Protein AF-A0A1R3VTJ0-F1 (afdb_monomer)

Foldseek 3Di:
DLVCVQCVVPPVSCVVCVVLQPVVLVVLVVVLVVLLVCCVVPNNVVCQVVLQALLLVLLLLVLVLLLVVLLVQLVVQCVVLVHDDDPVLNVLSSVLSVLLSVLLCCLAQALPHWDDDLNHIHHPNPDYPVVSVVSLVSNVVSVVSNVVSQVVSVVVVGHRDCSNVVSVVLSCCLRVPPPVDPVVSVLVVVLVVVLVVLVLVLVLVCLVVVNPDRDDPVVSNVVSVVVSVVLCCQLPVVLVVCLVVPPRHSSSSSVSSSVSSSVSVSSSSSVVSVVVPVCPSSDPPPPPD

pLDDT: mean 84.02, std 13.22, range [34.84, 98.19]

Nearest PDB structures (foldseek):
  6rw8-assembly1_A  TM=1.142E-01  e=2.898E+00  Xenorhabdus nematophila
  6rw9-assembly1_A  TM=1.355E-01  e=6.417E+00  Morganella morganii subsp. morganii

Mean predicted aligned error: 6.81 Å

Solvent-accessible surface area (backbone atoms only — not comparable to full-atom values): 15543 Å² total; per-residue (Å²): 107,66,63,63,64,57,47,64,60,44,74,56,34,39,70,77,36,40,53,50,70,42,50,48,49,50,52,48,48,53,51,48,50,51,46,52,53,48,24,73,76,64,36,55,77,76,38,41,69,64,50,17,50,47,49,37,48,39,56,55,50,49,46,55,51,48,43,55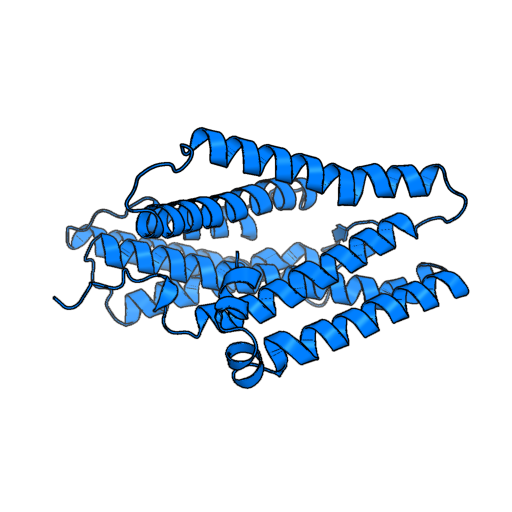,46,29,44,52,46,19,53,51,32,31,57,74,68,72,51,84,70,52,75,64,51,51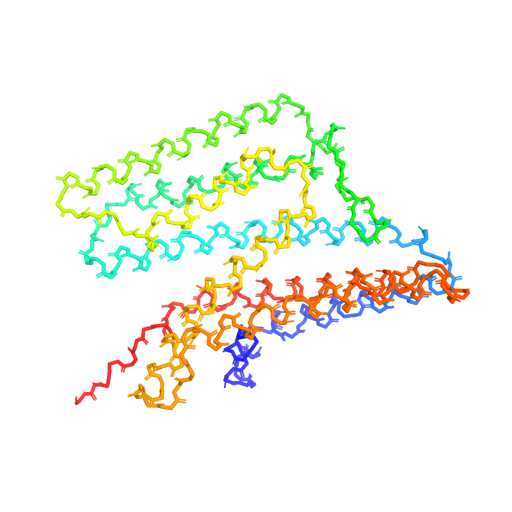,47,45,51,60,54,27,39,52,35,34,43,56,39,45,39,39,49,34,33,22,63,90,36,71,37,79,55,77,89,32,67,27,49,86,37,79,37,53,72,69,61,49,53,54,30,45,53,47,20,51,53,20,52,52,48,44,51,53,44,50,54,54,42,35,75,71,73,44,78,85,46,67,57,37,47,47,41,55,53,50,49,47,55,66,27,67,45,86,66,91,42,66,69,63,48,51,52,58,46,53,48,53,52,50,50,55,51,44,57,52,50,53,51,53,50,35,64,72,53,76,64,59,92,67,78,53,72,66,56,54,48,51,53,50,52,51,51,50,54,51,47,47,38,66,50,46,49,54,20,51,51,45,28,76,74,43,100,51,70,54,49,43,29,47,51,32,50,46,50,51,36,48,55,48,49,41,45,54,44,41,43,58,52,56,73,64,58,76,50,67,89,76,48,76,82,72,76,82,122

Structure (mmCIF, N/CA/C/O backbone):
data_AF-A0A1R3VTJ0-F1
#
_entry.id   AF-A0A1R3VTJ0-F1
#
loop_
_atom_site.group_PDB
_atom_site.id
_atom_site.type_symbol
_atom_site.label_atom_id
_atom_site.label_alt_id
_atom_site.label_comp_id
_atom_site.label_asym_id
_atom_site.label_entity_id
_atom_site.label_seq_id
_atom_site.pdbx_PDB_ins_code
_atom_site.Cartn_x
_atom_site.Cartn_y
_atom_site.Cartn_z
_atom_site.occupancy
_atom_site.B_iso_or_equiv
_atom_site.auth_seq_id
_atom_site.auth_comp_id
_atom_site.auth_asym_id
_atom_site.auth_atom_id
_atom_site.pdbx_PDB_model_num
ATOM 1 N N . MET A 1 1 ? -2.013 -14.085 4.834 1.00 57.22 1 MET A N 1
ATOM 2 C CA . MET A 1 1 ? -3.288 -14.105 5.591 1.00 57.22 1 MET A CA 1
ATOM 3 C C . MET A 1 1 ? -4.486 -13.801 4.699 1.00 57.22 1 MET A C 1
ATOM 5 O O . MET A 1 1 ? -5.404 -14.609 4.676 1.00 57.22 1 MET A O 1
ATOM 9 N N . SER A 1 2 ? -4.472 -12.705 3.934 1.00 62.03 2 SER A N 1
ATOM 10 C CA . SER A 1 2 ? -5.585 -12.318 3.054 1.00 62.03 2 SER A CA 1
ATOM 11 C C . SER A 1 2 ? -6.042 -13.412 2.093 1.00 62.03 2 SER A C 1
ATOM 13 O O . SER A 1 2 ? -7.236 -13.674 1.999 1.00 62.03 2 SER A O 1
ATOM 15 N N . TYR A 1 3 ? -5.103 -14.126 1.467 1.00 66.69 3 TYR A N 1
ATOM 16 C CA . TYR A 1 3 ? -5.412 -15.302 0.654 1.00 66.69 3 TYR A CA 1
ATOM 17 C C . TYR A 1 3 ? -6.146 -16.374 1.471 1.00 66.69 3 TYR A C 1
ATOM 19 O O . TYR A 1 3 ? -7.289 -16.698 1.179 1.00 66.69 3 TYR A O 1
ATOM 27 N N . ARG A 1 4 ? -5.568 -16.851 2.577 1.00 70.75 4 ARG A N 1
ATOM 28 C CA . ARG A 1 4 ? -6.222 -17.850 3.442 1.00 70.75 4 ARG A CA 1
ATOM 29 C C . ARG A 1 4 ? -7.634 -17.433 3.881 1.00 70.75 4 ARG A C 1
ATOM 31 O O . ARG A 1 4 ? -8.515 -18.278 3.919 1.00 70.75 4 ARG A O 1
ATOM 38 N N . LEU A 1 5 ? -7.850 -16.157 4.207 1.00 67.12 5 LEU A N 1
ATOM 39 C CA . LEU A 1 5 ? -9.167 -15.649 4.606 1.00 67.12 5 LEU A CA 1
ATOM 40 C C . LEU A 1 5 ? -10.144 -15.557 3.43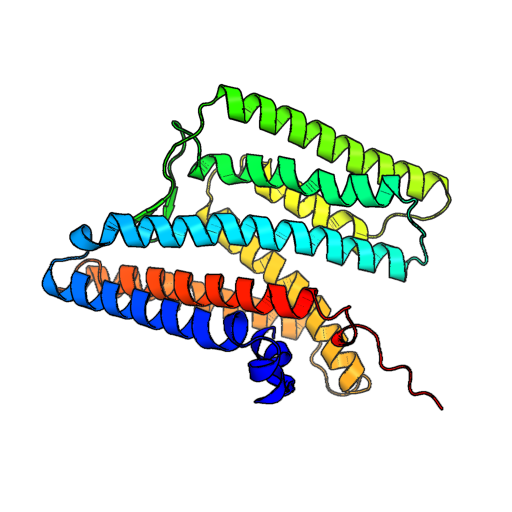0 1.00 67.12 5 LEU A C 1
ATOM 42 O O . LEU A 1 5 ? -11.305 -15.915 3.585 1.00 67.12 5 LEU A O 1
ATOM 46 N N . SER A 1 6 ? -9.680 -15.118 2.262 1.00 69.44 6 SER A N 1
ATOM 47 C CA . SER A 1 6 ? -10.527 -14.964 1.071 1.00 69.44 6 SER A CA 1
ATOM 48 C C . SER A 1 6 ? -10.939 -16.296 0.468 1.00 69.44 6 SER A C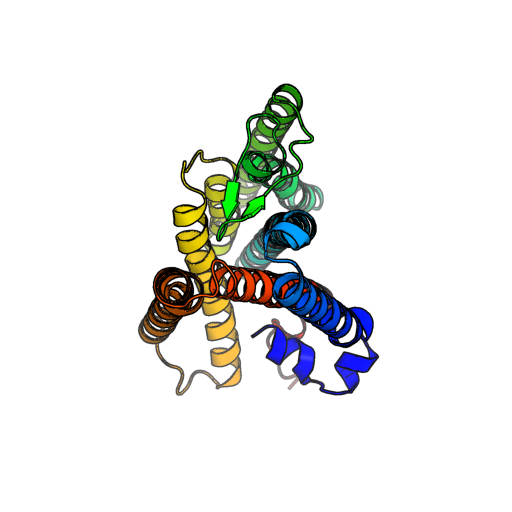 1
ATOM 50 O O . SER A 1 6 ? -12.024 -16.404 -0.082 1.00 69.44 6 SER A O 1
ATOM 52 N N . TYR A 1 7 ? -10.093 -17.316 0.599 1.00 74.88 7 TYR A N 1
ATOM 53 C CA . TYR A 1 7 ? -10.367 -18.667 0.112 1.00 74.88 7 TYR A CA 1
ATOM 54 C C . TYR A 1 7 ? -10.847 -19.612 1.224 1.00 74.88 7 TYR A C 1
ATOM 56 O O . TYR A 1 7 ? -10.965 -20.811 0.983 1.00 74.88 7 TYR A O 1
ATOM 64 N N . ALA A 1 8 ? -11.151 -19.104 2.427 1.00 76.81 8 ALA A N 1
ATOM 65 C CA . ALA A 1 8 ? -11.573 -19.934 3.559 1.00 76.81 8 ALA A CA 1
ATOM 66 C C . ALA A 1 8 ? -12.846 -20.745 3.255 1.00 76.81 8 ALA A C 1
ATOM 68 O O . ALA A 1 8 ? -12.948 -21.896 3.667 1.00 76.81 8 ALA A O 1
ATOM 69 N N . ASP A 1 9 ? -13.771 -20.175 2.475 1.00 77.56 9 ASP A N 1
ATOM 70 C CA . ASP A 1 9 ? -15.008 -20.839 2.037 1.00 77.56 9 ASP A CA 1
ATOM 71 C C . ASP A 1 9 ? -14.867 -21.539 0.663 1.00 77.56 9 ASP A C 1
ATOM 73 O O . ASP A 1 9 ? -15.863 -21.901 0.024 1.00 77.56 9 ASP A O 1
ATOM 77 N N . GLY A 1 10 ? -13.632 -21.695 0.169 1.00 84.56 10 GLY A N 1
ATOM 78 C CA . GLY A 1 10 ? -13.296 -22.384 -1.078 1.00 84.56 10 GLY A CA 1
ATOM 79 C C . GLY A 1 10 ? -14.117 -21.910 -2.282 1.00 84.56 10 GLY A C 1
ATOM 80 O O . GLY A 1 10 ? -14.172 -20.722 -2.609 1.00 84.56 10 GLY A O 1
ATOM 81 N N . ALA A 1 11 ? -14.806 -22.848 -2.939 1.00 87.94 11 ALA A N 1
ATOM 82 C CA . ALA A 1 11 ? -15.615 -22.588 -4.132 1.00 87.94 11 ALA A CA 1
ATOM 83 C C . ALA A 1 11 ? -16.790 -21.617 -3.903 1.00 87.94 11 ALA A C 1
ATOM 85 O O . ALA A 1 11 ? -17.326 -21.058 -4.861 1.00 87.94 11 ALA A O 1
ATOM 86 N N . ARG A 1 12 ? -17.246 -21.416 -2.658 1.00 86.69 12 ARG A N 1
ATOM 87 C CA . ARG A 1 12 ? -18.297 -20.429 -2.363 1.00 86.69 12 ARG A CA 1
ATOM 88 C C . ARG A 1 12 ? -17.758 -19.005 -2.491 1.00 86.69 12 ARG A C 1
ATOM 90 O O . ARG A 1 12 ? -18.421 -18.180 -3.112 1.00 86.69 12 ARG A O 1
ATOM 97 N N . ALA A 1 13 ? -16.559 -18.738 -1.973 1.00 85.62 13 ALA A N 1
ATOM 98 C CA . ALA A 1 13 ? -15.939 -17.419 -2.068 1.00 85.62 13 ALA A CA 1
ATOM 99 C C . ALA A 1 13 ? -15.665 -17.024 -3.527 1.00 85.62 13 ALA A C 1
ATOM 101 O O . ALA A 1 13 ? -15.994 -15.913 -3.939 1.00 85.62 13 ALA A O 1
ATOM 102 N N . LEU A 1 14 ? -15.167 -17.967 -4.339 1.00 88.38 14 LEU A N 1
ATOM 103 C CA . LEU A 1 14 ? -14.988 -17.773 -5.783 1.00 88.38 14 LEU A CA 1
ATOM 104 C C . LEU A 1 14 ? -16.303 -17.433 -6.496 1.00 88.38 14 LEU A C 1
ATOM 106 O O . LEU A 1 14 ? -16.322 -16.552 -7.345 1.00 88.38 14 LEU A O 1
ATOM 110 N N . ARG A 1 15 ? -17.419 -18.076 -6.130 1.00 91.31 15 ARG A N 1
ATOM 111 C CA . ARG A 1 15 ? -18.739 -17.760 -6.705 1.00 91.31 15 ARG A CA 1
ATOM 112 C C . ARG A 1 15 ? -19.260 -16.383 -6.294 1.00 91.31 15 ARG A C 1
ATOM 114 O O . ARG A 1 15 ? -19.927 -15.733 -7.089 1.00 91.31 15 ARG A O 1
ATOM 121 N N . GLN A 1 16 ? -18.965 -15.939 -5.075 1.00 90.19 16 GLN A N 1
ATOM 122 C CA . GLN A 1 16 ? -19.380 -14.621 -4.583 1.00 90.19 16 GLN A CA 1
ATOM 123 C C . GLN A 1 16 ? -18.535 -13.484 -5.171 1.00 90.19 16 GLN A C 1
ATOM 125 O O . GLN A 1 16 ? -19.043 -12.386 -5.397 1.00 90.19 16 GLN A O 1
ATOM 130 N N . HIS A 1 17 ? -17.251 -13.741 -5.435 1.00 90.81 17 HIS A N 1
ATOM 131 C CA . HIS A 1 17 ? -16.295 -12.738 -5.903 1.00 90.81 17 HIS A CA 1
ATOM 132 C C . HIS A 1 17 ? -15.445 -13.241 -7.086 1.00 90.81 17 HIS A C 1
ATOM 134 O O . HIS A 1 17 ? -14.212 -13.201 -7.017 1.00 90.81 17 HIS A O 1
ATOM 140 N N . PRO A 1 18 ? -16.072 -13.673 -8.199 1.00 93.75 18 PRO A N 1
ATOM 141 C CA . PRO A 1 18 ? -15.384 -14.375 -9.286 1.00 93.75 18 PRO A CA 1
ATOM 142 C C . PRO A 1 18 ? -14.357 -13.500 -9.997 1.00 93.75 18 PRO A C 1
ATOM 144 O O . PRO A 1 18 ? -13.317 -13.987 -10.433 1.00 93.75 18 PRO A O 1
ATOM 147 N N . ILE A 1 19 ? -14.612 -12.192 -10.074 1.00 94.62 19 ILE A N 1
ATOM 148 C CA . ILE A 1 19 ? -13.675 -11.252 -10.688 1.00 94.62 19 ILE A CA 1
ATOM 149 C C . ILE A 1 19 ? -12.424 -11.120 -9.823 1.00 94.62 19 ILE A C 1
ATOM 151 O O . ILE A 1 19 ? -11.318 -11.310 -10.309 1.00 94.62 19 ILE A O 1
ATOM 155 N N . ALA A 1 20 ? -12.593 -10.823 -8.536 1.00 91.75 20 ALA A N 1
ATOM 156 C CA . ALA A 1 20 ? -11.476 -10.512 -7.652 1.00 91.75 20 ALA A CA 1
ATOM 157 C C . ALA A 1 20 ? -10.612 -11.735 -7.309 1.00 91.75 20 ALA A C 1
ATOM 159 O O . ALA A 1 20 ? -9.397 -11.605 -7.194 1.00 91.75 20 ALA A O 1
ATOM 160 N N . LEU A 1 21 ? -11.234 -12.908 -7.152 1.00 91.94 21 LEU A N 1
ATOM 161 C CA . LEU A 1 21 ? -10.560 -14.137 -6.724 1.00 91.94 21 LEU A CA 1
ATOM 162 C C . LEU A 1 21 ? -10.253 -15.102 -7.881 1.00 91.94 21 LEU A C 1
ATOM 164 O O . LEU A 1 21 ? -9.506 -16.053 -7.696 1.00 91.94 21 LEU A O 1
ATOM 168 N N . GLY A 1 22 ? -10.821 -14.893 -9.070 1.00 94.00 22 GLY A N 1
ATOM 169 C CA . GLY A 1 22 ? -10.613 -15.771 -10.225 1.00 94.00 22 GLY A CA 1
ATOM 170 C C . GLY A 1 22 ? -10.052 -15.022 -11.426 1.00 94.00 22 GLY A C 1
ATOM 171 O O . GLY A 1 22 ? -8.876 -15.154 -11.760 1.00 94.00 22 GLY A O 1
ATOM 172 N N . LEU A 1 23 ? -10.902 -14.221 -12.072 1.00 96.06 23 LEU A N 1
ATOM 173 C CA . LEU A 1 23 ? -10.588 -13.607 -13.363 1.00 96.06 23 LEU A CA 1
ATOM 174 C C . LEU A 1 23 ? -9.409 -12.630 -13.287 1.00 96.06 23 LEU A C 1
ATOM 176 O O . LEU A 1 23 ? -8.538 -12.673 -14.146 1.00 96.06 23 LEU A O 1
ATOM 180 N N . PHE A 1 24 ? -9.357 -11.759 -12.276 1.00 95.94 24 PHE A N 1
ATOM 181 C CA . PHE A 1 24 ? -8.314 -10.739 -12.167 1.00 95.94 24 PHE A CA 1
ATOM 182 C C . PHE A 1 24 ? -6.913 -11.347 -11.970 1.00 95.94 24 PHE A C 1
ATOM 184 O O . PHE A 1 24 ? -6.030 -11.007 -12.758 1.00 95.94 24 PHE A O 1
ATOM 191 N N . PRO A 1 25 ? -6.679 -12.274 -11.012 1.00 95.62 25 PRO A N 1
ATOM 192 C CA . PRO A 1 25 ? -5.401 -12.980 -10.922 1.00 95.62 25 PRO A CA 1
ATOM 193 C C . PRO A 1 25 ? -5.034 -13.724 -12.206 1.00 95.62 25 PRO A C 1
ATOM 195 O O . PRO A 1 25 ? -3.888 -13.646 -12.636 1.00 95.62 25 PRO A O 1
ATOM 198 N N . LEU A 1 26 ? -5.996 -14.391 -12.855 1.00 97.00 26 LEU A N 1
ATOM 199 C CA . LEU A 1 26 ? -5.745 -15.111 -14.105 1.00 97.00 26 LEU A CA 1
ATOM 200 C C . LEU A 1 26 ? -5.304 -14.167 -15.232 1.00 97.00 26 LEU A C 1
ATOM 202 O O . LEU A 1 26 ? -4.292 -14.417 -15.879 1.00 97.00 26 LEU A O 1
ATOM 206 N N . VAL A 1 27 ? -6.033 -13.068 -15.447 1.00 97.81 27 VAL A N 1
ATOM 207 C CA . VAL A 1 27 ? -5.686 -12.058 -16.458 1.00 97.81 27 VAL A CA 1
ATOM 208 C C . VAL A 1 27 ? -4.316 -11.463 -16.161 1.00 97.81 27 VAL A C 1
ATOM 210 O O . VAL A 1 27 ? -3.493 -11.352 -17.066 1.00 97.81 27 VAL A O 1
ATOM 213 N N . LEU A 1 28 ? -4.034 -11.126 -14.900 1.00 97.56 28 LEU A N 1
ATOM 214 C CA . LEU A 1 28 ? -2.737 -10.570 -14.537 1.00 97.56 28 LEU A CA 1
ATOM 215 C C . LEU A 1 28 ? -1.603 -11.582 -14.752 1.00 97.56 28 LEU A C 1
ATOM 217 O O . LEU A 1 28 ? -0.555 -11.194 -15.259 1.00 97.56 28 LEU A O 1
ATOM 221 N N . ALA A 1 29 ? -1.818 -12.866 -14.446 1.00 97.56 29 ALA A N 1
ATOM 222 C CA . ALA A 1 29 ? -0.854 -13.926 -14.737 1.00 97.56 29 ALA A CA 1
ATOM 223 C C . ALA A 1 29 ? -0.557 -13.999 -16.242 1.00 97.56 29 ALA A C 1
ATOM 225 O O . ALA A 1 29 ? 0.606 -13.924 -16.635 1.00 97.56 29 ALA A O 1
ATOM 226 N N . VAL A 1 30 ? -1.598 -14.049 -17.082 1.00 98.06 30 VAL A N 1
ATOM 227 C CA . VAL A 1 30 ? -1.464 -14.058 -18.549 1.00 98.06 30 VAL A CA 1
ATOM 228 C C . VAL A 1 30 ? -0.690 -12.835 -19.045 1.00 98.06 30 VAL A C 1
ATOM 230 O O . VAL A 1 30 ? 0.230 -12.986 -19.843 1.00 98.06 30 VAL A O 1
ATOM 233 N N . VAL A 1 31 ? -1.000 -11.638 -18.536 1.00 98.12 31 VAL A N 1
ATOM 234 C CA . VAL A 1 31 ? -0.281 -10.402 -18.887 1.00 98.12 31 VAL A CA 1
ATOM 235 C C . VAL A 1 31 ? 1.194 -10.490 -18.490 1.00 98.12 31 VAL A C 1
ATOM 237 O O . VAL A 1 31 ? 2.059 -10.223 -19.319 1.00 98.12 31 VAL A O 1
ATOM 240 N N . THR A 1 32 ? 1.508 -10.903 -17.259 1.00 97.50 32 THR A N 1
ATOM 241 C CA . THR A 1 32 ? 2.906 -11.007 -16.800 1.00 97.50 32 THR A CA 1
ATOM 242 C C . THR A 1 32 ? 3.709 -12.059 -17.569 1.00 97.50 32 THR A C 1
ATOM 244 O O . THR A 1 32 ? 4.861 -11.809 -17.914 1.00 97.50 32 THR A O 1
ATOM 247 N N . VAL A 1 33 ? 3.101 -13.199 -17.911 1.00 97.31 33 VAL A N 1
ATOM 248 C CA . VAL A 1 33 ? 3.736 -14.231 -18.745 1.00 97.31 33 VAL A CA 1
ATOM 249 C C . VAL A 1 33 ? 3.949 -13.717 -20.168 1.00 97.31 33 VAL A C 1
ATOM 251 O O . VAL A 1 33 ? 5.034 -13.886 -20.717 1.00 97.31 33 VAL A O 1
ATOM 254 N N . GLY A 1 34 ? 2.959 -13.034 -20.748 1.00 97.94 34 GLY A N 1
ATOM 255 C CA . GLY A 1 34 ? 3.088 -12.404 -22.062 1.00 97.94 34 GLY A CA 1
ATOM 256 C C . GLY A 1 34 ? 4.235 -11.393 -22.112 1.00 97.94 34 GLY A C 1
ATOM 257 O O . GLY A 1 34 ? 5.033 -11.423 -23.045 1.00 97.94 34 GLY A O 1
ATOM 258 N N . ILE A 1 35 ? 4.381 -10.562 -21.074 1.00 97.94 35 ILE A N 1
ATOM 259 C CA . ILE A 1 35 ? 5.508 -9.629 -20.939 1.00 97.94 35 ILE A CA 1
ATOM 260 C C . ILE A 1 35 ? 6.844 -10.381 -20.904 1.00 97.94 35 ILE A C 1
ATOM 262 O O . ILE A 1 35 ? 7.765 -10.013 -21.629 1.00 97.94 35 ILE A O 1
ATOM 266 N N . ALA A 1 36 ? 6.954 -11.445 -20.105 1.00 95.94 36 ALA A N 1
ATOM 267 C CA . ALA A 1 36 ? 8.179 -12.238 -20.024 1.00 95.94 36 ALA A CA 1
ATOM 268 C C . ALA A 1 36 ? 8.555 -12.876 -21.376 1.00 95.94 36 ALA A C 1
ATOM 270 O O . ALA A 1 36 ? 9.723 -12.851 -21.759 1.00 95.94 36 ALA A O 1
ATOM 271 N N . ILE A 1 37 ? 7.572 -13.386 -22.128 1.00 96.06 37 ILE A N 1
ATOM 272 C CA . ILE A 1 37 ? 7.782 -13.954 -23.471 1.00 96.06 37 ILE A CA 1
ATOM 273 C C . ILE A 1 37 ? 8.279 -12.881 -24.446 1.00 96.06 37 ILE A C 1
ATOM 275 O O . ILE A 1 37 ? 9.278 -13.093 -25.135 1.00 96.06 37 ILE A O 1
ATOM 279 N N . VAL A 1 38 ? 7.628 -11.712 -24.483 1.00 96.94 38 VAL A N 1
ATOM 280 C CA . VAL A 1 38 ? 8.046 -10.604 -25.358 1.00 96.94 38 VAL A CA 1
ATOM 281 C C . VAL A 1 38 ? 9.464 -10.159 -25.008 1.00 96.94 38 VAL A C 1
ATOM 283 O O . VAL A 1 38 ? 10.295 -10.036 -25.906 1.00 96.94 38 VAL A O 1
ATOM 286 N N . ALA A 1 39 ? 9.775 -10.005 -23.720 1.00 95.56 39 ALA A N 1
ATOM 287 C CA . ALA A 1 39 ? 11.108 -9.631 -23.259 1.00 95.56 39 ALA A CA 1
ATOM 288 C C . ALA A 1 39 ? 12.182 -10.665 -23.629 1.00 95.56 39 ALA A C 1
ATOM 290 O O . ALA A 1 39 ? 13.300 -10.285 -23.972 1.00 95.56 39 ALA A O 1
ATOM 291 N N . ALA A 1 40 ? 11.853 -11.960 -23.604 1.00 92.19 40 ALA A N 1
ATOM 292 C CA . ALA A 1 40 ? 12.765 -13.014 -24.037 1.00 92.19 40 ALA A CA 1
ATOM 293 C C . ALA A 1 40 ? 13.057 -12.949 -25.548 1.00 92.19 40 ALA A C 1
ATOM 295 O O . ALA A 1 40 ? 14.182 -13.221 -25.958 1.00 92.19 40 ALA A O 1
ATOM 296 N N . SER A 1 41 ? 12.073 -12.561 -26.369 1.00 94.62 41 SER A N 1
ATOM 297 C CA . SER A 1 41 ? 12.234 -12.466 -27.830 1.00 94.62 41 SER A CA 1
ATOM 298 C C . SER A 1 41 ? 12.813 -11.139 -28.336 1.00 94.62 41 SER A C 1
ATOM 300 O O . SER A 1 41 ? 13.537 -11.128 -29.326 1.00 94.62 41 SER A O 1
ATOM 302 N N . ALA A 1 42 ? 12.484 -10.022 -27.683 1.00 95.25 42 ALA A N 1
ATOM 303 C CA . ALA A 1 42 ? 12.734 -8.665 -28.177 1.00 95.25 42 ALA A CA 1
ATOM 304 C C . ALA A 1 42 ? 13.555 -7.804 -27.198 1.00 95.25 42 ALA A C 1
ATOM 306 O O . ALA A 1 42 ? 13.807 -6.628 -27.460 1.00 95.25 42 ALA A O 1
ATOM 307 N N . GLY A 1 43 ? 13.980 -8.380 -26.070 1.00 93.44 43 GLY A N 1
ATOM 308 C CA . GLY A 1 43 ? 14.714 -7.694 -25.011 1.00 93.44 43 GLY A CA 1
ATOM 309 C C . GLY A 1 43 ? 13.816 -6.931 -24.031 1.00 93.44 43 GLY A C 1
ATOM 310 O O . GLY A 1 43 ? 12.665 -6.599 -24.314 1.00 93.44 43 GLY A O 1
ATOM 311 N N . VAL A 1 44 ? 14.363 -6.616 -22.851 1.00 94.06 44 VAL A N 1
ATOM 312 C CA . VAL A 1 44 ? 13.642 -5.927 -21.759 1.00 94.06 44 VAL A CA 1
ATOM 313 C C . VAL A 1 44 ? 13.159 -4.531 -22.171 1.00 94.06 44 VAL A C 1
ATOM 315 O O . VAL A 1 44 ? 12.077 -4.108 -21.768 1.00 94.06 44 VAL A O 1
ATOM 318 N N . ALA A 1 45 ? 13.905 -3.844 -23.042 1.00 94.38 45 ALA A N 1
ATOM 319 C CA . ALA A 1 45 ? 13.528 -2.526 -23.551 1.00 94.38 45 ALA A CA 1
ATOM 320 C C . ALA A 1 45 ? 12.148 -2.526 -24.237 1.00 94.38 45 ALA A C 1
ATOM 322 O O . ALA A 1 45 ? 11.392 -1.567 -24.084 1.00 94.38 45 ALA A O 1
ATOM 323 N N . ALA A 1 46 ? 11.776 -3.618 -24.920 1.00 96.12 46 ALA A N 1
ATOM 324 C CA . ALA A 1 46 ? 10.486 -3.744 -25.600 1.00 96.12 46 ALA A CA 1
ATOM 325 C C . ALA A 1 46 ? 9.287 -3.755 -24.634 1.00 96.12 46 ALA A C 1
ATOM 327 O O . ALA A 1 46 ? 8.165 -3.447 -25.032 1.00 96.12 46 ALA A O 1
ATOM 328 N N . VAL A 1 47 ? 9.512 -4.094 -23.361 1.00 96.31 47 VAL A N 1
ATOM 329 C CA . VAL A 1 47 ? 8.460 -4.186 -22.337 1.00 96.31 47 VAL A CA 1
ATOM 330 C C . VAL A 1 47 ? 8.581 -3.124 -21.247 1.00 96.31 47 VAL A C 1
ATOM 332 O O . VAL A 1 47 ? 7.832 -3.162 -20.265 1.00 96.31 47 VAL A O 1
ATOM 335 N N . GLN A 1 48 ? 9.496 -2.167 -21.413 1.00 93.88 48 GLN A N 1
ATOM 336 C CA . GLN A 1 48 ? 9.785 -1.142 -20.414 1.00 93.88 48 GLN A CA 1
ATOM 337 C C . GLN A 1 48 ? 8.517 -0.374 -20.032 1.00 93.88 48 GLN A C 1
ATOM 339 O O . GLN A 1 48 ? 8.124 -0.371 -18.869 1.00 93.88 48 GLN A O 1
ATOM 344 N N . SER A 1 49 ? 7.813 0.202 -21.012 1.00 93.31 49 SER A N 1
ATOM 345 C CA . SER A 1 49 ? 6.652 1.064 -20.758 1.00 93.31 49 SER A CA 1
ATOM 346 C C . SER A 1 49 ? 5.502 0.335 -20.059 1.00 93.31 49 SER A C 1
ATOM 348 O O . SER A 1 49 ? 4.921 0.871 -19.114 1.00 93.31 49 SER A O 1
ATOM 350 N N . VAL A 1 50 ? 5.179 -0.895 -20.478 1.00 96.00 50 VAL A N 1
ATOM 351 C CA . VAL A 1 50 ? 4.098 -1.675 -19.850 1.00 96.00 50 VAL A CA 1
ATOM 352 C C . VAL A 1 50 ? 4.472 -2.107 -18.432 1.00 96.00 50 VAL A C 1
ATOM 354 O O . VAL A 1 50 ? 3.644 -2.022 -17.526 1.00 96.00 50 VAL A O 1
ATOM 357 N N . THR A 1 51 ? 5.728 -2.494 -18.205 1.00 95.69 51 THR A N 1
ATOM 358 C CA . THR A 1 51 ? 6.210 -2.886 -16.875 1.00 95.69 51 THR A CA 1
ATOM 359 C C . THR A 1 51 ? 6.224 -1.682 -15.931 1.00 95.69 51 THR A C 1
ATOM 361 O O . THR A 1 51 ? 5.678 -1.756 -14.830 1.00 95.69 51 THR A O 1
ATOM 364 N N . SER A 1 52 ? 6.733 -0.537 -16.388 1.00 92.62 52 SER A N 1
ATOM 365 C CA . SER A 1 52 ? 6.696 0.743 -15.672 1.00 92.62 52 SER A CA 1
ATOM 366 C C . SER A 1 52 ? 5.279 1.178 -15.304 1.00 92.62 52 SER A C 1
ATOM 368 O O . SER A 1 52 ? 5.034 1.608 -14.172 1.00 92.62 52 SER A O 1
ATOM 370 N N . PHE A 1 53 ? 4.318 1.031 -16.222 1.00 93.44 53 PHE A N 1
ATOM 371 C CA . PHE A 1 53 ? 2.911 1.317 -15.949 1.00 93.44 53 PHE A CA 1
ATOM 372 C C . PHE A 1 53 ? 2.355 0.410 -14.842 1.00 93.44 53 PHE A C 1
ATOM 374 O O . PHE A 1 53 ? 1.729 0.895 -13.899 1.00 93.44 53 PHE A O 1
ATOM 381 N N . LEU A 1 54 ? 2.621 -0.896 -14.911 1.00 95.12 54 LEU A N 1
ATOM 382 C CA . LEU A 1 54 ? 2.158 -1.852 -13.906 1.00 95.12 54 LEU A CA 1
ATOM 383 C C . LEU A 1 54 ? 2.778 -1.598 -12.526 1.00 95.12 54 LEU A C 1
ATOM 385 O O . LEU A 1 54 ? 2.068 -1.640 -11.521 1.00 95.12 54 LEU A O 1
ATOM 389 N N . ILE A 1 55 ? 4.071 -1.274 -12.459 1.00 91.75 55 ILE A N 1
ATOM 390 C CA . ILE A 1 55 ? 4.732 -0.887 -11.205 1.00 91.75 55 ILE A CA 1
ATOM 391 C C . ILE A 1 55 ? 4.120 0.412 -10.656 1.00 91.75 55 ILE A C 1
ATOM 393 O O . ILE A 1 55 ? 3.821 0.500 -9.464 1.00 91.75 55 ILE A O 1
ATOM 397 N N . SER A 1 56 ? 3.861 1.401 -11.516 1.00 90.56 56 SER A N 1
ATOM 398 C CA . SER A 1 56 ? 3.168 2.640 -11.127 1.00 90.56 56 SER A CA 1
ATOM 399 C C . SER A 1 56 ? 1.792 2.336 -10.528 1.00 90.56 56 SER A C 1
ATOM 401 O O . SER A 1 56 ? 1.438 2.866 -9.473 1.00 90.56 56 SER A O 1
ATOM 403 N N . ALA A 1 57 ? 1.036 1.425 -11.152 1.00 92.75 57 ALA A N 1
ATOM 404 C CA . ALA A 1 57 ? -0.256 0.978 -10.647 1.00 92.75 57 ALA A CA 1
ATOM 405 C C . ALA A 1 57 ? -0.135 0.329 -9.260 1.00 92.75 57 ALA A C 1
ATOM 407 O O . ALA A 1 57 ? -0.970 0.606 -8.397 1.00 92.75 57 ALA A O 1
ATOM 408 N N . VAL A 1 58 ? 0.910 -0.468 -9.001 1.00 90.69 58 VAL A N 1
ATOM 409 C CA . VAL A 1 58 ? 1.182 -1.022 -7.662 1.00 90.69 58 VAL A CA 1
ATOM 410 C C . VAL A 1 58 ? 1.380 0.090 -6.637 1.00 90.69 58 VAL A C 1
ATOM 412 O O . VAL A 1 58 ? 0.726 0.062 -5.601 1.00 90.69 58 VAL A O 1
ATOM 415 N N . PHE A 1 59 ? 2.224 1.089 -6.906 1.00 86.50 59 PHE A N 1
ATOM 416 C CA . PHE A 1 59 ? 2.464 2.174 -5.944 1.00 86.50 59 PHE A CA 1
ATOM 417 C C . PHE A 1 59 ? 1.200 2.996 -5.657 1.00 86.50 59 PHE A C 1
ATOM 419 O O . PHE A 1 59 ? 0.888 3.266 -4.494 1.00 86.50 59 PHE A O 1
ATOM 426 N N . ILE A 1 60 ? 0.424 3.329 -6.693 1.00 89.69 60 ILE A N 1
ATOM 427 C CA . ILE A 1 60 ? -0.846 4.059 -6.548 1.00 89.69 60 ILE A CA 1
ATOM 428 C C . ILE A 1 60 ? -1.834 3.255 -5.699 1.00 89.69 60 ILE A C 1
ATOM 430 O O . ILE A 1 60 ? -2.399 3.774 -4.731 1.00 89.69 60 ILE A O 1
ATOM 434 N N . THR A 1 61 ? -2.035 1.983 -6.049 1.00 90.69 61 THR A N 1
ATOM 435 C CA . THR A 1 61 ? -2.998 1.108 -5.367 1.00 90.69 61 THR A CA 1
ATOM 436 C C . THR A 1 61 ? -2.557 0.738 -3.955 1.00 90.69 61 THR A C 1
ATOM 438 O O . THR A 1 61 ? -3.409 0.668 -3.074 1.00 90.69 61 THR A O 1
ATOM 441 N N . SER A 1 62 ? -1.254 0.604 -3.704 1.00 85.69 62 SER A N 1
ATOM 442 C CA . SER A 1 62 ? -0.673 0.409 -2.371 1.00 85.69 62 SER A CA 1
ATOM 443 C C . SER A 1 62 ? -0.968 1.589 -1.453 1.00 85.69 62 SER A C 1
ATOM 445 O O . SER A 1 62 ? -1.510 1.412 -0.359 1.00 85.69 62 SER A O 1
ATOM 447 N N . GLY A 1 63 ? -0.708 2.814 -1.928 1.00 86.12 63 GLY A N 1
ATOM 448 C CA . GLY A 1 63 ? -1.047 4.034 -1.200 1.00 86.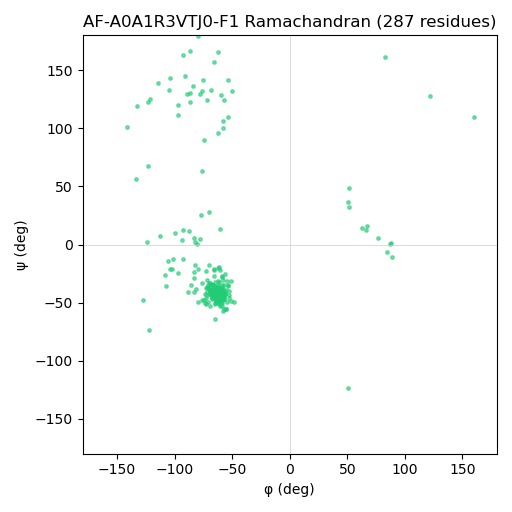12 63 GLY A CA 1
ATOM 449 C C . GLY A 1 63 ? -2.539 4.107 -0.876 1.00 86.12 63 GLY A C 1
ATOM 450 O O . GLY A 1 63 ? -2.912 4.322 0.279 1.00 86.12 63 GLY A O 1
ATOM 451 N N . PHE A 1 64 ? -3.393 3.835 -1.868 1.00 89.38 64 PHE A N 1
ATOM 452 C CA . PHE A 1 64 ? -4.846 3.816 -1.693 1.00 89.38 64 PHE A CA 1
ATOM 453 C C . PHE A 1 64 ? -5.317 2.745 -0.693 1.00 89.38 64 PHE A C 1
ATOM 455 O O . PHE A 1 64 ? -6.185 2.993 0.151 1.00 89.38 64 PHE A O 1
ATOM 462 N N . HIS A 1 65 ? -4.749 1.543 -0.774 1.00 86.50 65 HIS A N 1
ATOM 463 C CA . HIS A 1 65 ? -5.029 0.439 0.140 1.00 86.50 65 HIS A CA 1
ATOM 464 C C . HIS A 1 65 ? -4.673 0.813 1.579 1.00 86.50 65 HIS A C 1
ATOM 466 O O . HIS A 1 65 ? -5.507 0.712 2.484 1.00 86.50 65 HIS A O 1
ATOM 472 N N . PHE A 1 66 ? -3.470 1.346 1.779 1.00 83.38 66 PHE A N 1
ATOM 473 C CA . PHE A 1 66 ? -2.974 1.723 3.093 1.00 83.38 66 PHE A CA 1
ATOM 474 C C . PHE A 1 66 ? -3.814 2.821 3.745 1.00 83.38 66 PHE A C 1
ATOM 476 O O . PHE A 1 66 ? -4.146 2.719 4.925 1.00 83.38 66 PHE A O 1
ATOM 483 N N . VAL A 1 67 ? -4.237 3.846 2.996 1.00 88.31 67 VAL A N 1
ATOM 484 C CA . VAL A 1 67 ? -5.063 4.912 3.582 1.00 88.31 67 VAL A CA 1
ATOM 485 C C . VAL A 1 67 ? -6.427 4.428 4.056 1.00 88.31 67 VAL A C 1
ATOM 487 O O . VAL A 1 67 ? -6.899 4.839 5.121 1.00 88.31 67 VAL A O 1
ATOM 490 N N . ARG A 1 68 ? -7.037 3.486 3.329 1.00 87.25 68 ARG A N 1
ATOM 491 C CA . ARG A 1 68 ? -8.273 2.828 3.773 1.00 87.25 68 ARG A CA 1
ATOM 492 C C . ARG A 1 68 ? -8.036 1.987 5.021 1.00 87.25 68 ARG A C 1
ATOM 494 O O . ARG A 1 68 ? -8.856 2.024 5.944 1.00 87.25 68 ARG A O 1
ATOM 501 N N . GLN A 1 69 ? -6.925 1.257 5.061 1.00 84.12 69 GLN A N 1
ATOM 502 C CA . GLN A 1 69 ? -6.564 0.429 6.202 1.00 84.12 69 GLN A CA 1
ATOM 503 C C . GLN A 1 69 ? -6.307 1.266 7.452 1.00 84.12 69 GLN A C 1
ATOM 505 O O . GLN A 1 69 ? -6.844 0.938 8.506 1.00 84.12 69 GLN A O 1
ATOM 510 N N . SER A 1 70 ? -5.563 2.365 7.359 1.00 87.50 70 SER A N 1
ATOM 511 C CA . SER A 1 70 ? -5.260 3.204 8.520 1.00 87.50 70 SER A CA 1
ATOM 512 C C . SER A 1 70 ? -6.511 3.795 9.158 1.00 87.50 70 SER A C 1
ATOM 514 O O . SER A 1 70 ? -6.657 3.752 10.381 1.00 87.50 70 SER A O 1
ATOM 516 N N . TYR A 1 71 ? -7.464 4.258 8.342 1.00 91.75 71 TYR A N 1
ATOM 517 C CA . TYR A 1 71 ? -8.778 4.660 8.842 1.00 91.75 71 TYR A CA 1
ATOM 518 C C . TYR A 1 71 ? -9.505 3.485 9.524 1.00 91.75 71 TYR A C 1
ATOM 520 O O . TYR A 1 71 ? -10.038 3.640 10.625 1.00 91.75 71 TYR A O 1
ATOM 528 N N . GLY A 1 72 ? -9.494 2.296 8.911 1.00 87.81 72 GLY A N 1
ATOM 529 C CA . GLY A 1 72 ? -10.089 1.083 9.480 1.00 87.81 72 GLY A CA 1
ATOM 530 C C . GLY A 1 72 ? -9.488 0.680 10.832 1.00 87.81 72 GLY A C 1
ATOM 531 O O . GLY A 1 72 ? -10.225 0.432 11.786 1.00 87.81 72 GLY A O 1
ATOM 532 N N . VAL A 1 73 ? -8.158 0.676 10.949 1.00 84.69 73 VAL A N 1
ATOM 533 C CA . VAL A 1 73 ? -7.433 0.359 12.190 1.00 84.69 73 VAL A CA 1
ATOM 534 C C . VAL A 1 73 ? -7.748 1.386 13.275 1.00 84.69 73 VAL A C 1
ATOM 536 O O . VAL A 1 73 ? -8.072 1.007 14.402 1.00 84.69 73 VAL A O 1
ATOM 539 N N . ALA A 1 74 ? -7.765 2.677 12.937 1.00 90.69 74 ALA A N 1
ATOM 540 C CA . ALA A 1 74 ? -8.136 3.706 13.898 1.00 90.69 74 ALA A CA 1
ATOM 541 C C . ALA A 1 74 ? -9.580 3.536 14.401 1.00 90.69 74 ALA A C 1
ATOM 543 O O . ALA A 1 74 ? -9.837 3.660 15.599 1.00 90.69 74 ALA A O 1
ATOM 544 N N . ARG A 1 75 ? -10.525 3.176 13.518 1.00 91.81 75 ARG A N 1
ATOM 545 C CA . ARG A 1 75 ? -11.920 2.858 13.886 1.00 91.81 75 ARG A CA 1
ATOM 546 C C . ARG A 1 75 ? -12.019 1.676 14.850 1.00 91.81 75 ARG A C 1
ATOM 548 O O . ARG A 1 75 ? -12.842 1.723 15.765 1.00 91.81 75 ARG A O 1
ATOM 555 N N . ILE A 1 76 ? -11.177 0.654 14.692 1.00 85.50 76 ILE A N 1
ATOM 556 C CA . ILE A 1 76 ? -11.062 -0.442 15.667 1.00 85.50 76 ILE A CA 1
ATOM 557 C C . ILE A 1 76 ? -10.574 0.104 17.017 1.00 85.50 76 ILE A C 1
ATOM 559 O O . ILE A 1 76 ? -11.140 -0.242 18.052 1.00 85.50 76 ILE A O 1
ATOM 563 N N . GLY A 1 77 ? -9.591 1.010 17.013 1.00 88.56 77 GLY A N 1
ATOM 564 C CA . GLY A 1 77 ? -9.134 1.719 18.212 1.00 88.56 77 GLY A CA 1
ATOM 565 C C . GLY A 1 77 ? -10.261 2.444 18.953 1.00 88.56 77 GLY A C 1
ATOM 566 O O . GLY A 1 77 ? -10.433 2.233 20.154 1.00 88.56 77 GLY A O 1
ATOM 567 N N . PHE A 1 78 ? -11.077 3.229 18.240 1.00 92.44 78 PHE A N 1
ATOM 568 C CA . PHE A 1 78 ? -12.270 3.883 18.803 1.00 92.44 78 PHE A CA 1
ATOM 569 C C . PHE A 1 78 ? -13.267 2.878 19.383 1.00 92.44 78 PHE A C 1
ATOM 571 O O . PHE A 1 78 ? -13.760 3.074 20.493 1.00 92.44 78 PHE A O 1
ATOM 578 N N . SER A 1 79 ? -13.510 1.770 18.679 1.00 89.25 79 SER A N 1
ATOM 579 C CA . SER A 1 79 ? -14.394 0.709 19.165 1.00 89.25 79 SER A CA 1
ATOM 580 C C . SER A 1 79 ? -13.886 0.074 20.463 1.00 89.25 79 SER A C 1
ATOM 582 O O . SER A 1 79 ? -14.684 -0.155 21.368 1.00 89.25 79 SER A O 1
ATOM 584 N N . TYR A 1 80 ? -12.581 -0.198 20.587 1.00 86.06 80 TYR A N 1
ATOM 585 C CA . TYR A 1 80 ? -12.013 -0.773 21.812 1.00 86.06 80 TYR A CA 1
ATOM 586 C C . TYR A 1 80 ? -12.047 0.191 22.994 1.00 86.06 80 TYR A C 1
ATOM 588 O O . TYR A 1 80 ? -12.291 -0.237 24.118 1.00 86.06 80 TYR A O 1
ATOM 596 N N . ALA A 1 81 ? -11.867 1.487 22.745 1.00 90.12 81 ALA A N 1
ATOM 597 C CA . ALA A 1 81 ? -12.009 2.512 23.773 1.00 90.12 81 ALA A CA 1
ATOM 598 C C . ALA A 1 81 ? -13.473 2.860 24.097 1.00 90.12 81 ALA A C 1
ATOM 600 O O . ALA A 1 81 ? -13.711 3.791 24.861 1.00 90.12 81 ALA A O 1
ATOM 601 N N . LYS A 1 82 ? -14.451 2.156 23.499 1.00 92.81 82 LYS A N 1
ATOM 602 C CA . LYS A 1 82 ? -15.893 2.447 23.608 1.00 92.81 82 LYS A CA 1
ATOM 603 C C . LYS A 1 82 ? -16.227 3.913 23.289 1.00 92.81 82 LYS A C 1
ATOM 605 O O . LYS A 1 82 ? -17.156 4.490 23.844 1.00 92.81 82 LYS A O 1
ATOM 610 N N . ALA A 1 83 ? -15.461 4.513 22.384 1.00 94.44 83 ALA A N 1
ATOM 611 C CA . ALA A 1 83 ? -15.560 5.917 22.033 1.00 94.44 83 ALA A CA 1
ATOM 612 C C . ALA A 1 83 ? -16.417 6.099 20.777 1.00 94.44 83 ALA A C 1
ATOM 614 O O . ALA A 1 83 ? -16.095 5.592 19.700 1.00 94.44 83 ALA A O 1
ATOM 615 N N . SER A 1 84 ? -17.512 6.848 20.906 1.00 93.69 84 SER A N 1
ATOM 616 C CA . SER A 1 84 ? -18.395 7.166 19.785 1.00 93.69 84 SER A CA 1
ATOM 617 C C . SER A 1 84 ? -17.908 8.405 19.033 1.00 93.69 84 SER A C 1
ATOM 619 O O . SER A 1 84 ? -17.815 9.498 19.601 1.00 93.69 84 SER A O 1
ATOM 621 N N . LEU A 1 85 ? -17.665 8.250 17.734 1.00 96.50 85 LEU A N 1
ATOM 622 C CA . LEU A 1 85 ? -17.435 9.381 16.839 1.00 96.50 85 LEU A CA 1
ATOM 623 C C . LEU A 1 85 ? -18.762 9.964 16.355 1.00 96.50 85 LEU A C 1
ATOM 625 O O . LEU A 1 85 ? -19.646 9.221 15.927 1.00 96.50 85 LEU A O 1
ATOM 629 N N . GLN A 1 86 ? -18.866 11.291 16.352 1.00 97.12 86 GLN A N 1
ATOM 630 C CA . GLN A 1 86 ? -19.941 11.995 15.656 1.00 97.12 86 GLN A CA 1
ATOM 631 C C . GLN A 1 86 ? -19.809 11.790 14.131 1.00 97.12 86 GLN A C 1
ATOM 633 O O . GLN A 1 86 ? -18.705 11.534 13.634 1.00 97.12 86 GLN A O 1
ATOM 638 N N . PRO A 1 87 ? -20.897 11.928 13.347 1.00 97.38 87 PRO A N 1
ATOM 639 C CA . PRO A 1 87 ? -20.857 11.697 11.900 1.00 97.38 87 PRO A CA 1
ATOM 640 C C . PRO A 1 87 ? -19.796 12.527 11.166 1.00 97.38 87 PRO A C 1
ATOM 642 O O . PRO A 1 87 ? -19.116 12.016 10.272 1.00 97.38 87 PRO A O 1
ATOM 645 N N . TRP A 1 88 ? -19.612 13.789 11.565 1.00 97.75 88 TRP A N 1
ATOM 646 C CA . TRP A 1 88 ? -18.610 14.665 10.964 1.00 97.75 88 TRP A CA 1
ATOM 647 C C . TRP A 1 88 ? -17.183 14.283 11.376 1.00 97.75 88 TRP A C 1
ATOM 649 O O . TRP A 1 88 ? -16.305 14.310 10.524 1.00 97.75 88 TRP A O 1
ATOM 659 N N . GLU A 1 89 ? -16.949 13.856 12.624 1.00 97.94 89 GLU A N 1
ATOM 660 C CA . GLU A 1 89 ? -15.630 13.403 13.105 1.00 97.94 89 GLU A CA 1
ATOM 661 C C . GLU A 1 89 ? -15.189 12.178 12.305 1.00 97.94 89 GLU A C 1
ATOM 663 O O . GLU A 1 89 ? -14.071 12.095 11.801 1.00 97.94 89 GLU A O 1
ATOM 668 N N . ASN A 1 90 ? -16.127 11.253 12.107 1.00 96.56 90 ASN A N 1
ATOM 669 C CA . ASN A 1 90 ? -15.923 10.072 11.290 1.00 96.56 90 ASN A CA 1
ATOM 670 C C . ASN A 1 90 ? -15.632 10.426 9.822 1.00 96.56 90 ASN A C 1
ATOM 672 O O . ASN A 1 90 ? -14.769 9.818 9.189 1.00 96.56 90 ASN A O 1
ATOM 676 N N . ARG A 1 91 ? -16.341 11.420 9.271 1.00 97.38 91 ARG A N 1
ATOM 677 C CA . ARG A 1 91 ? -16.112 11.906 7.906 1.00 97.38 91 ARG A CA 1
ATOM 678 C C . ARG A 1 91 ? -14.757 12.603 7.774 1.00 97.38 91 ARG A C 1
ATOM 680 O O . ARG A 1 91 ? -14.069 12.316 6.802 1.00 97.38 91 ARG A O 1
ATOM 687 N N . ALA A 1 92 ? -14.375 13.451 8.727 1.00 97.69 92 ALA A N 1
ATOM 688 C CA . ALA A 1 92 ? -13.105 14.170 8.740 1.00 97.69 92 ALA A CA 1
ATOM 689 C C . ALA A 1 92 ? -11.928 13.191 8.764 1.00 97.69 92 ALA A C 1
ATOM 691 O O . ALA A 1 92 ? -11.111 13.205 7.851 1.00 97.69 92 ALA A O 1
ATOM 692 N N . LEU A 1 93 ? -11.923 12.248 9.712 1.00 96.88 93 LEU A N 1
ATOM 693 C CA . LEU A 1 93 ? -10.902 11.202 9.801 1.00 96.88 93 LEU A CA 1
ATOM 694 C C . LEU A 1 93 ? -10.784 10.374 8.511 1.00 96.88 93 LEU A C 1
ATOM 696 O O . LEU A 1 93 ? -9.683 10.093 8.045 1.00 96.88 93 LEU A O 1
ATOM 700 N N . ARG A 1 94 ? -11.918 10.012 7.899 1.00 96.06 94 ARG A N 1
ATOM 701 C CA . ARG A 1 94 ? -11.942 9.251 6.643 1.00 96.06 94 ARG A CA 1
ATOM 702 C C . ARG A 1 94 ? -11.462 10.056 5.439 1.00 96.06 94 ARG A C 1
ATOM 704 O O . ARG A 1 94 ? -10.884 9.472 4.535 1.00 96.06 94 ARG A O 1
ATOM 711 N N . LEU A 1 95 ? -11.785 11.345 5.360 1.00 96.69 95 LEU A N 1
ATOM 712 C CA . LEU A 1 95 ? -11.426 12.174 4.206 1.00 96.69 95 LEU A CA 1
ATOM 713 C C . LEU A 1 95 ? -9.997 12.709 4.305 1.00 96.69 95 LEU A C 1
ATOM 715 O O . LEU A 1 95 ? -9.352 12.878 3.275 1.00 96.69 95 LEU A O 1
ATOM 719 N N . ALA A 1 96 ? -9.489 12.907 5.521 1.00 96.44 96 ALA A N 1
ATOM 720 C CA . ALA A 1 96 ? -8.155 13.439 5.764 1.00 96.44 96 ALA A CA 1
ATOM 721 C C . ALA A 1 96 ? -7.036 12.588 5.145 1.00 96.44 96 ALA A C 1
ATOM 723 O O . ALA A 1 96 ? -5.994 13.108 4.771 1.00 96.44 96 ALA A O 1
ATOM 724 N N . VAL A 1 97 ? -7.238 11.282 4.985 1.00 94.44 97 VAL A N 1
ATOM 725 C CA . VAL A 1 97 ? -6.190 10.410 4.443 1.00 94.44 97 VAL A CA 1
ATOM 726 C C . VAL A 1 97 ? -5.953 10.589 2.936 1.00 94.44 97 VAL A C 1
ATOM 728 O O . VAL A 1 97 ? -4.864 10.274 2.467 1.00 94.44 97 VAL A O 1
ATOM 731 N N . TYR A 1 98 ? -6.924 11.101 2.164 1.00 95.38 98 TYR A N 1
ATOM 732 C CA . TYR A 1 98 ? -6.793 11.178 0.699 1.00 95.38 98 TYR A CA 1
ATOM 733 C C . TYR A 1 98 ? -5.837 12.274 0.216 1.00 95.38 98 TYR A C 1
ATOM 735 O O . TYR A 1 98 ? -4.981 11.950 -0.605 1.00 95.38 98 TYR A O 1
ATOM 743 N N . PRO A 1 99 ? -5.905 13.531 0.703 1.00 95.06 99 PRO A N 1
ATOM 744 C CA . PRO A 1 99 ? -4.917 14.541 0.326 1.00 95.06 99 PRO A CA 1
ATOM 745 C C . PRO A 1 99 ? -3.499 14.115 0.706 1.00 95.06 99 PRO A C 1
ATOM 747 O O . PRO A 1 99 ? -2.571 14.290 -0.075 1.00 95.06 99 PRO A O 1
ATOM 750 N N . ILE A 1 100 ? -3.350 13.470 1.867 1.00 92.62 100 ILE A N 1
ATOM 751 C CA . ILE A 1 100 ? -2.064 12.955 2.330 1.00 92.62 100 ILE A CA 1
ATOM 752 C C . ILE A 1 100 ? -1.529 11.882 1.364 1.00 92.62 100 ILE A C 1
ATOM 754 O O . ILE A 1 100 ? -0.371 11.939 0.968 1.00 92.62 100 ILE A O 1
ATOM 758 N N . TRP A 1 101 ? -2.370 10.941 0.925 1.00 92.38 101 TRP A N 1
ATOM 759 C CA . TRP A 1 101 ? -1.999 9.952 -0.097 1.00 92.38 101 TRP A CA 1
ATOM 760 C C . TRP A 1 101 ? -1.566 10.586 -1.417 1.00 92.38 101 TRP A C 1
ATOM 762 O O . TRP A 1 101 ? -0.551 10.175 -1.971 1.00 92.38 101 TRP A O 1
ATOM 772 N N . LEU A 1 102 ? -2.308 11.583 -1.906 1.00 92.50 102 LEU A N 1
ATOM 773 C CA . LEU A 1 102 ? -1.991 12.246 -3.171 1.00 92.50 102 LEU A CA 1
ATOM 774 C C . LEU A 1 102 ? -0.634 12.956 -3.120 1.00 92.50 102 LEU A C 1
ATOM 776 O O . LEU A 1 102 ? 0.124 12.853 -4.080 1.00 92.50 102 LEU A O 1
ATOM 780 N N . VAL A 1 103 ? -0.288 13.600 -1.999 1.00 91.19 103 VAL A N 1
ATOM 781 C CA . VAL A 1 103 ? 1.057 14.168 -1.788 1.00 91.19 103 VAL A CA 1
ATOM 782 C C . VAL A 1 103 ? 2.128 13.077 -1.817 1.00 91.19 103 VAL A C 1
ATOM 784 O O . VAL A 1 103 ? 3.158 13.251 -2.461 1.00 91.19 103 VAL A O 1
ATOM 787 N N . GLY A 1 104 ? 1.858 11.912 -1.225 1.00 87.25 104 GLY A N 1
ATOM 788 C CA . GLY A 1 104 ? 2.767 10.762 -1.271 1.00 87.25 104 GLY A CA 1
ATOM 789 C C . GLY A 1 104 ? 3.059 10.236 -2.681 1.00 87.25 104 GLY A C 1
ATOM 790 O O . GLY A 1 104 ? 4.092 9.609 -2.904 1.00 87.25 104 GLY A O 1
ATOM 791 N N . LEU A 1 105 ? 2.189 10.522 -3.657 1.00 88.88 105 LEU A N 1
ATOM 792 C CA . LEU A 1 105 ? 2.410 10.194 -5.067 1.00 88.88 105 LEU A CA 1
ATOM 793 C C . LEU A 1 105 ? 3.282 11.224 -5.799 1.00 88.88 105 LEU A C 1
ATOM 795 O O . LEU A 1 105 ? 3.522 11.055 -6.994 1.00 88.88 105 LEU A O 1
ATOM 799 N N . ARG A 1 106 ? 3.790 12.264 -5.123 1.00 88.94 106 ARG A N 1
ATOM 800 C CA . ARG A 1 106 ? 4.652 13.288 -5.734 1.00 88.94 106 ARG A CA 1
ATOM 801 C C . ARG A 1 106 ? 5.823 12.717 -6.520 1.00 88.94 106 ARG A C 1
ATOM 803 O O . ARG A 1 106 ? 5.965 13.102 -7.679 1.00 88.94 106 ARG A O 1
ATOM 810 N N . PRO A 1 107 ? 6.609 11.767 -5.992 1.00 84.56 107 PRO A N 1
ATOM 811 C CA . PRO A 1 107 ? 7.747 11.262 -6.748 1.00 84.56 107 PRO A CA 1
ATOM 812 C C . PRO A 1 107 ? 7.336 10.494 -8.017 1.00 84.56 107 PRO A C 1
ATOM 814 O O . PRO A 1 107 ? 8.141 10.388 -8.933 1.00 84.56 107 PRO A O 1
ATOM 817 N N . LEU A 1 108 ? 6.094 9.995 -8.078 1.00 86.06 108 LEU A N 1
ATOM 818 C CA . LEU A 1 108 ? 5.529 9.262 -9.214 1.00 86.06 108 LEU A CA 1
ATOM 819 C C . LEU A 1 108 ? 4.862 10.183 -10.248 1.00 86.06 108 LEU A C 1
ATOM 821 O O . LEU A 1 108 ? 4.917 9.928 -11.447 1.00 86.06 108 LEU A O 1
ATOM 825 N N . LEU A 1 109 ? 4.137 11.201 -9.789 1.00 88.50 109 LEU A N 1
ATOM 826 C CA . LEU A 1 109 ? 3.252 11.989 -10.648 1.00 88.50 109 LEU A CA 1
ATOM 827 C C . LEU A 1 109 ? 3.803 13.375 -10.980 1.00 88.50 109 LEU A C 1
ATOM 829 O O . LEU A 1 109 ? 3.262 14.000 -11.884 1.00 88.50 109 LEU A O 1
ATOM 833 N N . SER A 1 110 ? 4.828 13.865 -10.280 1.00 86.62 110 SER A N 1
ATOM 834 C CA . SER A 1 110 ? 5.416 15.178 -10.562 1.00 86.62 110 SER A CA 1
ATOM 835 C C . SER A 1 110 ? 6.290 15.142 -11.814 1.00 86.62 110 SER A C 1
ATOM 837 O O . SER A 1 110 ? 7.051 14.202 -12.011 1.00 86.62 110 SER A O 1
ATOM 839 N N . ASP A 1 111 ? 6.233 16.212 -12.600 1.00 79.19 111 ASP A N 1
ATOM 840 C CA . ASP A 1 111 ? 7.180 16.573 -13.670 1.00 79.19 111 ASP A CA 1
ATOM 841 C C . ASP A 1 111 ? 8.652 16.652 -13.218 1.00 79.19 111 ASP A C 1
ATOM 843 O O . ASP A 1 111 ? 9.562 16.347 -13.979 1.00 79.19 111 ASP A O 1
ATOM 847 N N . GLN A 1 112 ? 8.878 17.032 -11.963 1.00 77.62 112 GLN A N 1
ATOM 848 C CA . GLN A 1 112 ? 10.178 17.032 -11.282 1.00 77.62 112 GLN A CA 1
ATOM 849 C C . GLN A 1 112 ? 10.427 15.743 -10.484 1.00 77.62 112 GLN A C 1
ATOM 851 O O . GLN A 1 112 ? 11.398 15.640 -9.733 1.00 77.62 112 GLN A O 1
ATOM 856 N N . GLY A 1 113 ? 9.494 14.795 -10.572 1.00 72.38 113 GLY A N 1
ATOM 857 C CA . GLY A 1 113 ? 9.593 13.479 -9.967 1.00 72.38 113 GLY A CA 1
ATOM 858 C C . GLY A 1 113 ? 10.462 12.544 -10.799 1.00 72.38 113 GLY A C 1
ATOM 859 O O . GLY A 1 113 ? 11.001 12.897 -11.843 1.00 72.38 113 GLY A O 1
ATOM 860 N N . GLY A 1 114 ? 10.607 11.323 -10.309 1.00 73.38 114 GLY A N 1
ATOM 861 C CA . GLY A 1 114 ? 11.442 10.313 -10.935 1.00 73.38 114 GLY A CA 1
ATOM 862 C C . GLY A 1 114 ? 11.797 9.247 -9.919 1.00 73.38 114 GLY A C 1
ATOM 863 O O . GLY A 1 114 ? 12.560 9.489 -8.983 1.00 73.38 114 GLY A O 1
ATOM 864 N N . ILE A 1 115 ? 11.223 8.058 -10.087 1.00 78.50 115 ILE A N 1
ATOM 865 C CA . ILE A 1 115 ? 11.550 6.899 -9.259 1.00 78.50 115 ILE A CA 1
ATOM 866 C C . ILE A 1 115 ? 12.050 5.791 -10.171 1.00 78.50 115 ILE A C 1
ATOM 868 O O . ILE A 1 115 ? 11.345 5.362 -11.080 1.00 78.50 115 ILE A O 1
ATOM 872 N N . GLY A 1 116 ? 13.246 5.285 -9.886 1.00 83.06 116 GLY A N 1
ATOM 873 C CA . GLY A 1 116 ? 13.699 4.004 -10.412 1.00 83.06 116 GLY A CA 1
ATOM 874 C C . GLY A 1 116 ? 13.303 2.867 -9.469 1.00 83.06 116 GLY A C 1
ATOM 875 O O . GLY A 1 116 ? 13.601 2.918 -8.273 1.00 83.06 116 GLY A O 1
ATOM 876 N N . TYR A 1 117 ? 12.681 1.810 -9.988 1.00 83.56 117 TYR A N 1
ATOM 877 C CA . TYR A 1 117 ? 12.415 0.579 -9.246 1.00 83.56 117 TYR A CA 1
ATOM 878 C C . TYR A 1 117 ? 12.817 -0.644 -10.070 1.00 83.56 117 TYR A C 1
ATOM 880 O O . TYR A 1 117 ? 12.283 -0.867 -11.147 1.00 83.56 117 TYR A O 1
ATOM 888 N N . LEU A 1 118 ? 13.770 -1.436 -9.560 1.00 83.50 118 LEU A N 1
ATOM 889 C CA . LEU A 1 118 ? 14.287 -2.652 -10.215 1.00 83.50 118 LEU A CA 1
ATOM 890 C C . LEU A 1 118 ? 14.710 -2.447 -11.688 1.00 83.50 118 LEU A C 1
ATOM 892 O O . LEU A 1 118 ? 14.517 -3.329 -12.512 1.00 83.50 118 LEU A O 1
ATOM 896 N N . GLY A 1 119 ? 15.278 -1.282 -12.017 1.00 83.31 119 GLY A N 1
ATOM 897 C CA . GLY A 1 119 ? 15.693 -0.944 -13.387 1.00 83.31 119 GLY A CA 1
ATOM 898 C C . GLY A 1 119 ? 14.601 -0.305 -14.255 1.00 83.31 119 GLY A C 1
ATOM 899 O O . GLY A 1 119 ? 14.862 0.039 -15.404 1.00 83.31 119 GLY A O 1
ATOM 900 N N . PHE A 1 120 ? 13.400 -0.093 -13.710 1.00 87.81 120 PHE A N 1
ATOM 901 C CA . PHE A 1 120 ? 12.289 0.557 -14.402 1.00 87.81 120 PHE A CA 1
ATOM 902 C C . PHE A 1 120 ? 12.085 1.982 -13.902 1.00 87.81 120 PHE A C 1
ATOM 904 O O . PHE A 1 120 ? 12.033 2.213 -12.694 1.00 87.81 120 PHE A O 1
ATOM 911 N N . GLU A 1 121 ? 11.938 2.931 -14.823 1.00 87.69 121 GLU A N 1
ATOM 912 C CA . GLU A 1 121 ? 11.487 4.287 -14.505 1.00 87.69 121 GLU A CA 1
ATOM 913 C C . GLU A 1 121 ? 9.977 4.278 -14.295 1.00 87.69 121 GLU A C 1
ATOM 915 O O . GLU A 1 121 ? 9.226 3.715 -15.090 1.00 87.69 121 GLU A O 1
ATOM 920 N N . VAL A 1 122 ? 9.528 4.850 -13.188 1.00 83.25 122 VAL A N 1
ATOM 921 C CA . VAL A 1 122 ? 8.167 4.710 -12.683 1.00 83.25 122 VAL A CA 1
ATOM 922 C C . VAL A 1 122 ? 7.564 6.101 -12.541 1.00 83.25 122 VAL A C 1
ATOM 924 O O . VAL A 1 122 ? 8.098 6.933 -11.808 1.00 83.25 122 VAL A O 1
ATOM 927 N N . GLY A 1 123 ? 6.433 6.326 -13.217 1.00 79.94 123 GLY A N 1
ATOM 928 C CA . GLY A 1 123 ? 5.677 7.574 -13.143 1.00 79.94 123 GLY A CA 1
ATOM 929 C C . GLY A 1 123 ? 5.483 8.282 -14.485 1.00 79.94 123 GLY A C 1
ATOM 930 O O . GLY A 1 123 ? 6.461 8.541 -15.175 1.00 79.94 123 GLY A O 1
ATOM 931 N N . PRO A 1 124 ? 4.242 8.634 -14.871 1.00 77.88 124 PRO A N 1
ATOM 932 C CA . PRO A 1 124 ? 3.982 9.338 -16.125 1.00 77.88 124 PRO A CA 1
ATOM 933 C C . PRO A 1 124 ? 4.252 10.853 -16.045 1.00 77.88 124 PRO A C 1
ATOM 935 O O . PRO A 1 124 ? 4.025 11.535 -17.038 1.00 77.88 124 PRO A O 1
ATOM 938 N N . ALA A 1 125 ? 4.687 11.379 -14.887 1.00 82.94 125 ALA A N 1
ATOM 939 C CA . ALA A 1 125 ? 5.068 12.786 -14.708 1.00 82.94 125 ALA A CA 1
ATOM 940 C C . ALA A 1 125 ? 3.995 13.792 -15.197 1.00 82.94 125 ALA A C 1
ATOM 942 O O . ALA A 1 125 ? 4.268 14.719 -15.954 1.00 82.94 125 ALA A O 1
ATOM 943 N N . ILE A 1 126 ? 2.738 13.578 -14.788 1.00 88.25 126 ILE A N 1
ATOM 944 C CA . ILE A 1 126 ? 1.551 14.271 -15.330 1.00 88.25 126 ILE A CA 1
ATOM 945 C C . ILE A 1 126 ? 1.126 15.535 -14.568 1.00 88.25 126 ILE A C 1
ATOM 947 O O . ILE A 1 126 ? 0.264 16.269 -15.049 1.00 88.25 126 ILE A O 1
ATOM 951 N N . LEU A 1 127 ? 1.658 15.780 -13.369 1.00 90.19 127 LEU A N 1
ATOM 952 C CA . LEU A 1 127 ? 1.295 16.918 -12.521 1.00 90.19 127 LEU A CA 1
ATOM 953 C C . LEU A 1 127 ? 2.478 17.873 -12.365 1.00 90.19 127 LEU A C 1
ATOM 955 O O . LEU A 1 127 ? 3.609 17.448 -12.144 1.00 90.19 127 LEU A O 1
ATOM 959 N N . ASN A 1 128 ? 2.197 19.172 -12.414 1.00 92.38 128 ASN A N 1
ATOM 960 C CA . ASN A 1 128 ? 3.200 20.204 -12.171 1.00 92.38 128 ASN A CA 1
ATOM 961 C C . ASN A 1 128 ? 3.341 20.534 -10.674 1.00 92.38 128 ASN A C 1
ATOM 963 O O . ASN A 1 128 ? 2.485 20.198 -9.846 1.00 92.38 128 ASN A O 1
ATOM 967 N N . GLY A 1 129 ? 4.410 21.255 -10.332 1.00 89.06 129 GLY A N 1
ATOM 968 C CA . GLY A 1 129 ? 4.685 21.673 -8.954 1.00 89.06 129 GLY A CA 1
ATOM 969 C C . GLY A 1 129 ? 3.580 22.515 -8.295 1.00 89.06 129 GLY A C 1
ATOM 970 O O . GLY A 1 129 ? 3.376 22.403 -7.087 1.00 89.06 129 GLY A O 1
ATOM 971 N N . ALA A 1 130 ? 2.818 23.309 -9.058 1.00 92.31 130 ALA A N 1
ATOM 972 C CA . ALA A 1 130 ? 1.742 24.137 -8.502 1.00 92.31 130 ALA A CA 1
ATOM 973 C C . ALA A 1 130 ? 0.574 23.284 -7.981 1.00 92.31 130 ALA A C 1
ATOM 975 O O . ALA A 1 130 ? 0.058 23.539 -6.893 1.00 92.31 130 ALA A O 1
ATOM 976 N N . VAL A 1 131 ? 0.204 22.223 -8.710 1.00 93.94 131 VAL A N 1
ATOM 977 C CA . VAL A 1 131 ? -0.805 21.259 -8.246 1.00 93.94 131 VAL A CA 1
ATOM 978 C C . VAL A 1 131 ? -0.346 20.589 -6.949 1.00 93.94 131 VAL A C 1
ATOM 980 O O . VAL A 1 131 ? -1.138 20.459 -6.014 1.00 93.94 131 VAL A O 1
ATOM 983 N N . PHE A 1 132 ? 0.934 20.219 -6.849 1.00 91.25 132 PHE A N 1
ATOM 984 C CA . PHE A 1 132 ? 1.475 19.629 -5.624 1.00 91.25 132 PHE A CA 1
ATOM 985 C C . PHE A 1 132 ? 1.490 20.589 -4.439 1.00 91.25 132 PHE A C 1
ATOM 987 O O . PHE A 1 132 ? 1.134 20.166 -3.344 1.00 91.25 132 PHE A O 1
ATOM 994 N N . ALA A 1 133 ? 1.784 21.873 -4.643 1.00 92.81 133 ALA A N 1
ATOM 995 C CA . ALA A 1 133 ? 1.683 22.870 -3.578 1.00 92.81 133 ALA A CA 1
ATOM 996 C C . ALA A 1 133 ? 0.248 22.965 -3.015 1.00 92.81 133 ALA A C 1
ATOM 998 O O . ALA A 1 133 ? 0.048 23.010 -1.799 1.00 92.81 133 ALA A O 1
ATOM 999 N N . CYS A 1 134 ? -0.773 22.915 -3.882 1.00 95.75 134 CYS A N 1
ATOM 1000 C CA . CYS A 1 134 ? -2.171 22.862 -3.445 1.00 95.75 134 CYS A CA 1
ATOM 1001 C C . CYS A 1 134 ? -2.499 21.567 -2.682 1.00 95.75 134 CYS A C 1
ATOM 1003 O O . CYS A 1 134 ? -3.196 21.612 -1.665 1.00 95.75 134 CYS A O 1
ATOM 1005 N N . LEU A 1 135 ? -1.999 20.416 -3.146 1.00 94.56 135 LEU A N 1
ATOM 1006 C CA . LEU A 1 135 ? -2.182 19.129 -2.466 1.00 94.56 135 LEU A CA 1
ATOM 1007 C C . LEU A 1 135 ? -1.492 19.099 -1.096 1.00 94.56 135 LEU A C 1
ATOM 1009 O O . LEU A 1 135 ? -2.072 18.581 -0.145 1.00 94.56 135 LEU A O 1
ATOM 1013 N N . GLU A 1 136 ? -0.304 19.688 -0.970 1.00 93.44 136 GLU A N 1
ATOM 1014 C CA . GLU A 1 136 ? 0.431 19.815 0.292 1.00 93.44 136 GLU A CA 1
ATOM 1015 C C . GLU A 1 136 ? -0.333 20.678 1.299 1.00 93.44 136 GLU A C 1
ATOM 1017 O O . GLU A 1 136 ? -0.521 20.266 2.446 1.00 93.44 136 GLU A O 1
ATOM 1022 N N . ALA A 1 137 ? -0.868 21.824 0.869 1.00 95.81 137 ALA A N 1
ATOM 1023 C CA . ALA A 1 137 ? -1.738 22.642 1.712 1.00 95.81 137 ALA A CA 1
ATOM 1024 C C . ALA A 1 137 ? -2.984 21.858 2.168 1.00 95.81 137 ALA A C 1
ATOM 1026 O O . ALA A 1 137 ? -3.321 21.846 3.356 1.00 95.81 137 ALA A O 1
ATOM 1027 N N . ALA A 1 138 ? -3.639 21.138 1.250 1.00 96.94 138 ALA A N 1
ATOM 1028 C CA . ALA A 1 138 ? -4.787 20.291 1.570 1.00 96.94 138 ALA A CA 1
ATOM 1029 C C . ALA A 1 138 ? -4.425 19.143 2.532 1.00 96.94 138 ALA A C 1
ATOM 1031 O O . ALA A 1 138 ? -5.217 18.807 3.417 1.00 96.94 138 ALA A O 1
ATOM 1032 N N . ALA A 1 139 ? -3.231 18.559 2.404 1.00 95.62 139 ALA A N 1
ATOM 1033 C CA . ALA A 1 139 ? -2.723 17.530 3.303 1.00 95.62 139 ALA A CA 1
ATOM 1034 C C . ALA A 1 139 ? -2.472 18.076 4.714 1.00 95.62 139 ALA A C 1
ATOM 1036 O O . ALA A 1 139 ? -2.869 17.435 5.686 1.00 95.62 139 ALA A O 1
ATOM 1037 N N . TRP A 1 140 ? -1.917 19.280 4.859 1.00 95.81 140 TRP A N 1
ATOM 1038 C CA . TRP A 1 140 ? -1.754 19.905 6.176 1.00 95.81 140 TRP A CA 1
ATOM 1039 C C . TRP A 1 140 ? -3.087 20.269 6.834 1.00 95.81 140 TRP A C 1
ATOM 1041 O O . TRP A 1 140 ? -3.265 20.021 8.028 1.00 95.81 140 TR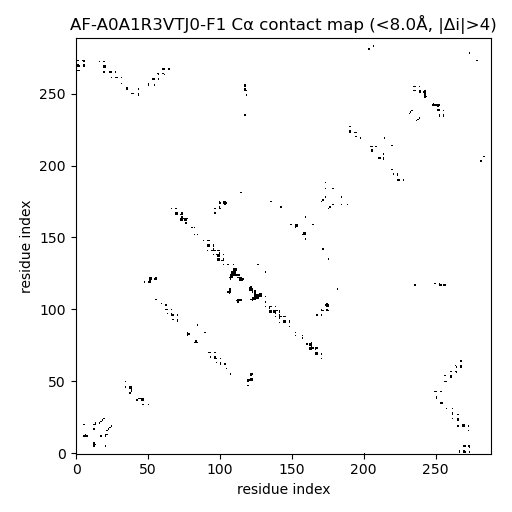P A O 1
ATOM 1051 N N . ILE A 1 141 ? -4.062 20.758 6.061 1.00 97.38 141 ILE A N 1
ATOM 1052 C CA . ILE A 1 141 ? -5.439 20.965 6.542 1.00 97.38 141 ILE A CA 1
ATOM 1053 C C . ILE A 1 141 ? -6.045 19.636 7.015 1.00 97.38 141 ILE A C 1
ATOM 1055 O O . ILE A 1 141 ? -6.672 19.567 8.075 1.00 97.38 141 ILE A O 1
ATOM 1059 N N . ALA A 1 142 ? -5.823 18.556 6.266 1.00 97.06 142 ALA A N 1
ATOM 1060 C CA . ALA A 1 142 ? -6.258 17.223 6.650 1.00 97.06 142 ALA A CA 1
ATOM 1061 C C . ALA A 1 142 ? -5.608 16.753 7.963 1.00 97.06 142 ALA A C 1
ATOM 1063 O O . ALA A 1 142 ? -6.325 16.289 8.853 1.00 97.06 142 ALA A O 1
ATOM 1064 N N . VAL A 1 143 ? -4.295 16.930 8.140 1.00 96.50 143 VAL A N 1
ATOM 1065 C CA . VAL A 1 143 ? -3.595 16.624 9.402 1.00 96.50 143 VAL A CA 1
ATOM 1066 C C . VAL A 1 143 ? -4.173 17.432 10.563 1.00 96.50 143 VAL A C 1
ATOM 1068 O O . VAL A 1 143 ? -4.520 16.854 11.595 1.00 96.50 143 VAL A O 1
ATOM 1071 N N . ALA A 1 144 ? -4.363 18.741 10.383 1.00 97.62 144 ALA A N 1
ATOM 1072 C CA . ALA A 1 144 ? -4.975 19.601 11.391 1.00 97.62 144 ALA A CA 1
ATOM 1073 C C . ALA A 1 144 ? -6.391 19.125 11.762 1.00 97.62 144 ALA A C 1
ATOM 1075 O O . ALA A 1 144 ? -6.742 19.090 12.941 1.00 97.62 144 ALA A O 1
ATOM 1076 N N . SER A 1 145 ? -7.185 18.672 10.784 1.00 97.94 145 SER A N 1
ATOM 1077 C CA . SER A 1 145 ? -8.523 18.121 11.035 1.00 97.94 145 SER A CA 1
ATOM 1078 C C . SER A 1 145 ? -8.488 16.835 11.870 1.00 97.94 145 SER A C 1
ATOM 1080 O O . SER A 1 145 ? -9.311 16.664 12.770 1.00 97.94 145 SER A O 1
ATOM 1082 N N . VAL A 1 146 ? -7.505 15.954 11.639 1.00 97.56 146 VAL A N 1
ATOM 1083 C CA . VAL A 1 146 ? -7.306 14.732 12.433 1.00 97.56 146 VAL A CA 1
ATOM 1084 C C . VAL A 1 146 ? -6.947 15.092 13.873 1.00 97.56 146 VAL A C 1
ATOM 1086 O O . VAL A 1 146 ? -7.553 14.560 14.805 1.00 97.56 146 VAL A O 1
ATOM 1089 N N . VAL A 1 147 ? -6.014 16.030 14.064 1.00 97.75 147 VAL A N 1
ATOM 1090 C CA . VAL A 1 147 ? -5.628 16.527 15.393 1.00 97.75 147 VAL A CA 1
ATOM 1091 C C . VAL A 1 147 ? -6.829 17.141 16.112 1.00 97.75 147 VAL A C 1
ATOM 1093 O O . VAL A 1 147 ? -7.098 16.782 17.257 1.00 97.75 147 VAL A O 1
ATOM 1096 N N . ALA A 1 148 ? -7.609 17.990 15.438 1.00 98.19 148 ALA A N 1
ATOM 1097 C CA . ALA A 1 148 ? -8.805 18.607 16.007 1.00 98.19 148 ALA A CA 1
ATOM 1098 C C . ALA A 1 148 ? -9.845 17.564 16.458 1.00 98.19 148 ALA A C 1
ATOM 1100 O O . ALA A 1 148 ? -10.411 17.686 17.548 1.00 98.19 148 ALA A O 1
ATOM 1101 N N . VAL A 1 149 ? -10.062 16.501 15.671 1.00 98.19 149 VAL A N 1
ATOM 1102 C CA . VAL A 1 149 ? -10.933 15.387 16.077 1.00 98.19 149 VAL A CA 1
ATOM 1103 C C . VAL A 1 149 ? -10.390 14.696 17.328 1.00 98.19 149 VAL A C 1
ATOM 1105 O O . VAL A 1 149 ? -11.157 14.458 18.260 1.00 98.19 149 VAL A O 1
ATOM 1108 N N . TYR A 1 150 ? -9.087 14.410 17.400 1.00 97.69 150 TYR A N 1
ATOM 1109 C CA . TYR A 1 150 ? -8.495 13.771 18.581 1.00 97.69 150 TYR A CA 1
ATOM 1110 C C . TYR A 1 150 ? -8.567 14.637 19.837 1.00 97.69 150 TYR A C 1
ATOM 1112 O O . TYR A 1 150 ? -8.915 14.121 20.898 1.00 97.69 150 TYR A O 1
ATOM 1120 N N . LEU A 1 151 ? -8.317 15.942 19.725 1.00 97.75 151 LEU A N 1
ATOM 1121 C CA . LEU A 1 151 ? -8.466 16.881 20.839 1.00 97.75 151 LEU A CA 1
ATOM 1122 C C . LEU A 1 151 ? -9.914 16.934 21.338 1.00 97.75 151 LEU A C 1
ATOM 1124 O O . LEU A 1 151 ? -10.153 16.938 22.542 1.00 97.75 151 LEU A O 1
ATOM 1128 N N . ARG A 1 152 ? -10.896 16.888 20.431 1.00 97.31 152 ARG A N 1
ATOM 1129 C CA . ARG A 1 152 ? -12.319 16.836 20.792 1.00 97.31 152 ARG A CA 1
ATOM 1130 C C . ARG A 1 152 ? -12.751 15.496 21.391 1.00 97.31 152 ARG A C 1
ATOM 1132 O O . ARG A 1 152 ? -13.655 15.434 22.221 1.00 97.31 152 ARG A O 1
ATOM 1139 N N . VAL A 1 153 ? -12.177 14.387 20.940 1.00 96.62 153 VAL A N 1
ATOM 1140 C CA . VAL A 1 153 ? -12.385 13.078 21.581 1.00 96.62 153 VAL A CA 1
ATOM 1141 C C . VAL A 1 153 ? -11.820 13.108 23.002 1.00 96.62 153 VAL A C 1
ATOM 1143 O O . VAL A 1 153 ? -12.497 12.681 23.936 1.00 96.62 153 VAL A O 1
ATOM 1146 N N . TRP A 1 154 ? -10.631 13.687 23.174 1.00 97.19 154 TRP A N 1
ATOM 1147 C CA . TRP A 1 154 ? -10.004 13.848 24.480 1.00 97.19 154 TRP A CA 1
ATOM 1148 C C . TRP A 1 154 ? -10.817 14.762 25.398 1.00 97.19 154 TRP A C 1
ATOM 1150 O O . TRP A 1 154 ? -11.073 14.387 26.540 1.00 97.19 154 TRP A O 1
ATOM 1160 N N . SER A 1 155 ? -11.334 15.892 24.915 1.00 97.38 155 SER A N 1
ATOM 1161 C CA . SER A 1 155 ? -12.171 16.776 25.741 1.00 97.38 155 SER A CA 1
ATOM 1162 C C . SER A 1 155 ? -13.465 16.112 26.239 1.00 97.38 155 SER A C 1
ATOM 1164 O O . SER A 1 155 ? -14.029 16.548 27.236 1.00 97.38 155 SER A O 1
ATOM 1166 N N . ARG A 1 156 ? -13.903 15.015 25.604 1.00 96.44 156 ARG A N 1
ATOM 1167 C CA . ARG A 1 156 ? -15.015 14.156 26.055 1.00 96.44 156 ARG A CA 1
ATOM 1168 C C . ARG A 1 156 ? -14.585 13.039 27.020 1.00 96.44 156 ARG A C 1
ATOM 1170 O O . ARG A 1 156 ? -15.355 12.118 27.271 1.00 96.44 156 ARG A O 1
ATOM 1177 N N . GLY A 1 157 ? -13.360 13.091 27.541 1.00 96.56 157 GLY A N 1
ATOM 1178 C CA . GLY A 1 157 ? -12.823 12.150 28.529 1.00 96.56 157 GLY A CA 1
ATOM 1179 C C . GLY A 1 157 ? -12.168 10.892 27.951 1.00 96.56 157 GLY A C 1
ATOM 1180 O O . GLY A 1 157 ? -11.673 10.062 28.711 1.00 96.56 157 GLY A O 1
ATOM 1181 N N . VAL A 1 158 ? -12.110 10.733 26.624 1.00 96.19 158 VAL A N 1
ATOM 1182 C CA . VAL A 1 158 ? -11.498 9.556 25.988 1.00 96.19 158 VAL A CA 1
ATOM 1183 C C . VAL A 1 158 ? -10.065 9.870 25.568 1.00 96.19 158 VAL A C 1
ATOM 1185 O O . VAL A 1 158 ? -9.836 10.606 24.613 1.00 96.19 158 VAL A O 1
ATOM 1188 N N . ARG A 1 159 ? -9.077 9.259 26.227 1.00 95.38 159 ARG A N 1
ATOM 1189 C CA . ARG A 1 159 ? -7.665 9.414 25.842 1.00 95.38 159 ARG A CA 1
ATOM 1190 C C . ARG A 1 159 ? -7.368 8.666 24.531 1.00 95.38 159 ARG A C 1
ATOM 1192 O O . ARG A 1 159 ? -7.606 7.455 24.477 1.00 95.38 159 ARG A O 1
ATOM 1199 N N . PRO A 1 160 ? -6.831 9.331 23.488 1.00 92.94 160 PRO A N 1
ATOM 1200 C CA . PRO A 1 160 ? -6.426 8.655 22.261 1.00 92.94 160 PRO A CA 1
ATOM 1201 C C . PRO A 1 160 ? -5.364 7.590 22.539 1.00 92.94 160 PRO A C 1
ATOM 1203 O O . PRO A 1 160 ? -4.356 7.858 23.190 1.00 92.94 160 PRO A O 1
ATOM 1206 N N . THR A 1 161 ? -5.583 6.371 22.051 1.00 91.12 161 THR A N 1
ATOM 1207 C CA . THR A 1 161 ? -4.615 5.276 22.210 1.00 91.12 161 THR A CA 1
ATOM 1208 C C . THR A 1 161 ? -3.674 5.203 21.013 1.00 91.12 161 THR A C 1
ATOM 1210 O O . THR A 1 161 ? -3.989 5.699 19.927 1.00 91.12 161 THR A O 1
ATOM 1213 N N . GLY A 1 162 ? -2.547 4.503 21.170 1.00 86.31 162 GLY A N 1
ATOM 1214 C CA . GLY A 1 162 ? -1.632 4.234 20.058 1.00 86.31 162 GLY A CA 1
ATOM 1215 C C . GLY A 1 162 ? -2.329 3.584 18.856 1.00 86.31 162 GLY A C 1
ATOM 1216 O O . GLY A 1 162 ? -2.044 3.948 17.724 1.00 86.31 162 GLY A O 1
ATOM 1217 N N . LEU A 1 163 ? -3.320 2.711 19.076 1.00 85.62 163 LEU A N 1
ATOM 1218 C CA . LEU A 1 163 ? -4.082 2.079 17.991 1.00 85.62 163 LEU A CA 1
ATOM 1219 C C . LEU A 1 163 ? -4.932 3.078 17.185 1.00 85.62 163 LEU A C 1
ATOM 1221 O O . LEU A 1 163 ? -5.208 2.839 16.012 1.00 85.62 163 LEU A O 1
ATOM 1225 N N . MET A 1 164 ? -5.343 4.190 17.799 1.00 91.81 164 MET A N 1
ATOM 1226 C CA . MET A 1 164 ? -6.048 5.263 17.099 1.00 91.81 164 MET A CA 1
ATOM 1227 C C . MET A 1 164 ? -5.069 6.158 16.332 1.00 91.81 164 MET A C 1
ATOM 1229 O O . MET A 1 164 ? -5.267 6.430 15.150 1.00 91.81 164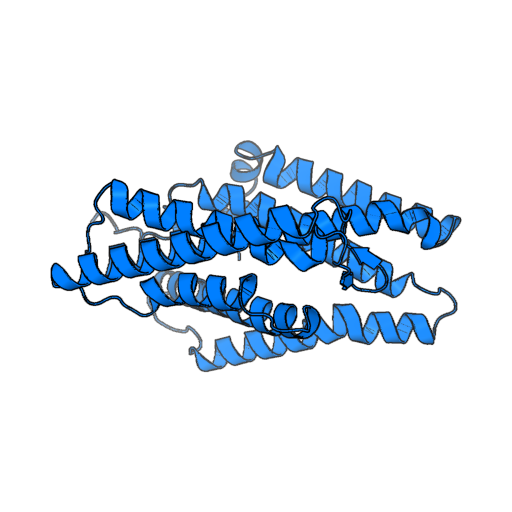 MET A O 1
ATOM 1233 N N . VAL A 1 165 ? -4.003 6.607 17.002 1.00 92.75 165 VAL A N 1
ATOM 1234 C CA . VAL A 1 165 ? -3.117 7.665 16.493 1.00 92.75 165 VAL A CA 1
ATOM 1235 C C . VAL A 1 165 ? -2.057 7.128 15.531 1.00 92.75 165 VAL A C 1
ATOM 1237 O O . VAL A 1 165 ? -1.803 7.752 14.501 1.00 92.75 165 VAL A O 1
ATOM 1240 N N . ALA A 1 166 ? -1.461 5.967 15.824 1.00 88.06 166 ALA A N 1
ATOM 1241 C CA . ALA A 1 166 ? -0.330 5.437 15.065 1.00 88.06 166 ALA A CA 1
ATOM 1242 C C . ALA A 1 166 ? -0.615 5.272 13.562 1.00 88.06 166 ALA A C 1
ATOM 1244 O O . ALA A 1 166 ? 0.246 5.661 12.778 1.00 88.06 166 ALA A O 1
ATOM 1245 N N . PRO A 1 167 ? -1.792 4.790 13.108 1.00 87.75 167 PRO A N 1
ATOM 1246 C CA . PRO A 1 167 ? -2.060 4.689 11.675 1.00 87.75 167 PRO A CA 1
ATOM 1247 C C . PRO A 1 167 ? -2.012 6.038 10.941 1.00 87.75 167 PRO A C 1
ATOM 1249 O O . PRO A 1 167 ? -1.479 6.109 9.837 1.00 87.75 167 PRO A O 1
ATOM 1252 N N . TYR A 1 168 ? -2.511 7.120 11.551 1.00 91.75 168 TYR A N 1
ATOM 1253 C CA . TYR A 1 168 ? -2.433 8.461 10.957 1.00 91.75 168 TYR A CA 1
ATOM 1254 C C . TYR A 1 168 ? -1.022 9.031 11.025 1.00 91.75 168 TYR A C 1
ATOM 1256 O O . TYR A 1 168 ? -0.550 9.582 10.036 1.00 91.75 168 TYR A O 1
ATOM 1264 N N . ALA A 1 169 ? -0.337 8.861 12.159 1.00 89.06 169 ALA A N 1
ATOM 1265 C CA . ALA A 1 169 ? 1.047 9.297 12.305 1.00 89.06 169 ALA A CA 1
ATOM 1266 C C . ALA A 1 169 ? 1.948 8.638 11.250 1.00 89.06 169 ALA A C 1
ATOM 1268 O O . ALA A 1 169 ? 2.732 9.321 10.600 1.00 89.06 169 ALA A O 1
ATOM 1269 N N . VAL A 1 170 ? 1.775 7.332 11.013 1.00 84.12 170 VAL A N 1
ATOM 1270 C CA . VAL A 1 170 ? 2.523 6.605 9.982 1.00 84.12 170 VAL A CA 1
ATOM 1271 C C . VAL A 1 170 ? 2.198 7.127 8.584 1.00 84.12 170 VAL A C 1
ATOM 1273 O O . VAL A 1 170 ? 3.133 7.332 7.826 1.00 84.12 170 VAL A O 1
ATOM 1276 N N . ILE A 1 171 ? 0.932 7.398 8.231 1.00 85.44 171 ILE A N 1
ATOM 1277 C CA . ILE A 1 171 ? 0.612 7.990 6.914 1.00 85.44 171 ILE A CA 1
ATOM 1278 C C . ILE A 1 171 ? 1.284 9.359 6.751 1.00 85.44 171 ILE A C 1
ATOM 1280 O O . ILE A 1 171 ? 1.843 9.628 5.694 1.00 85.44 171 ILE A O 1
ATOM 1284 N N . VAL A 1 172 ? 1.239 10.222 7.769 1.00 87.69 172 VAL A N 1
ATOM 1285 C CA . VAL A 1 172 ? 1.860 11.556 7.706 1.00 87.69 172 VAL A CA 1
ATOM 1286 C C . VAL A 1 172 ? 3.367 11.442 7.509 1.00 87.69 172 VAL A C 1
ATOM 1288 O O . VAL A 1 172 ? 3.916 12.053 6.596 1.00 87.69 172 VAL A O 1
ATOM 1291 N N . VAL A 1 173 ? 4.031 10.611 8.314 1.00 82.81 173 VAL A N 1
ATOM 1292 C CA . VAL A 1 173 ? 5.470 10.356 8.174 1.00 82.81 173 VAL A CA 1
ATOM 1293 C C . VAL A 1 173 ? 5.790 9.720 6.820 1.00 82.81 173 VAL A C 1
ATOM 1295 O O . VAL A 1 173 ? 6.804 10.047 6.224 1.00 82.81 173 VAL A O 1
ATOM 1298 N N . TRP A 1 174 ? 4.936 8.836 6.308 1.00 76.38 174 TRP A N 1
ATOM 1299 C CA . TRP A 1 174 ? 5.180 8.131 5.052 1.00 76.38 174 TRP A CA 1
ATOM 1300 C C . TRP A 1 174 ? 5.033 9.031 3.826 1.00 76.38 174 TRP A C 1
ATOM 1302 O O . TRP A 1 174 ? 5.865 8.980 2.926 1.00 76.38 174 TRP A O 1
ATOM 1312 N N . MET A 1 175 ? 3.967 9.827 3.783 1.00 77.50 175 MET A N 1
ATOM 1313 C CA . MET A 1 175 ? 3.543 10.496 2.554 1.00 77.50 175 MET A CA 1
ATOM 1314 C C . MET A 1 175 ? 3.892 11.979 2.505 1.00 77.50 175 MET A C 1
ATOM 1316 O O . MET A 1 175 ? 3.914 12.547 1.420 1.00 77.50 175 MET A O 1
ATOM 1320 N N . ILE A 1 176 ? 4.130 12.615 3.657 1.00 77.06 176 ILE A N 1
ATOM 1321 C CA . ILE A 1 176 ? 4.470 14.044 3.727 1.00 77.06 176 ILE A CA 1
ATOM 1322 C C . ILE A 1 176 ? 5.944 14.240 4.071 1.00 77.06 176 ILE A C 1
ATOM 1324 O O . ILE A 1 176 ? 6.555 15.187 3.578 1.00 77.06 176 ILE A O 1
ATOM 1328 N N . ALA A 1 177 ? 6.540 13.385 4.914 1.00 67.94 177 ALA A N 1
ATOM 1329 C CA . ALA A 1 177 ? 7.935 13.591 5.280 1.00 67.94 177 ALA A CA 1
ATOM 1330 C C . ALA A 1 177 ? 8.842 13.349 4.058 1.00 67.94 177 ALA A C 1
ATOM 1332 O O . ALA A 1 177 ? 8.711 12.319 3.392 1.00 67.94 177 ALA A O 1
ATOM 1333 N N . PRO A 1 178 ? 9.798 14.252 3.780 1.00 60.72 178 PRO A N 1
ATOM 1334 C CA . PRO A 1 178 ? 10.746 14.112 2.682 1.00 60.72 178 PRO A CA 1
ATOM 1335 C C . PRO A 1 178 ? 11.827 13.094 3.065 1.00 60.72 178 PRO A C 1
ATOM 1337 O O . PRO A 1 178 ? 13.004 13.421 3.211 1.00 60.72 178 PRO A O 1
ATOM 1340 N N . ILE A 1 179 ? 11.437 11.837 3.285 1.00 57.19 179 ILE A N 1
ATOM 1341 C CA . ILE A 1 179 ? 12.383 10.744 3.494 1.00 57.19 179 ILE A CA 1
ATOM 1342 C C . ILE A 1 179 ? 12.954 10.439 2.113 1.00 57.19 179 ILE A C 1
ATOM 1344 O O . ILE A 1 179 ? 12.389 9.668 1.342 1.00 57.19 179 ILE A O 1
ATOM 1348 N N . GLY A 1 180 ? 14.052 11.124 1.790 1.00 48.84 180 GLY A N 1
ATOM 1349 C CA . GLY A 1 180 ? 14.647 11.260 0.459 1.00 48.84 180 GLY A CA 1
ATOM 1350 C C . GLY A 1 180 ? 15.114 9.978 -0.235 1.00 48.84 180 GLY A C 1
ATOM 1351 O O . GLY A 1 180 ? 15.818 10.076 -1.231 1.00 48.84 180 GLY A O 1
ATOM 1352 N N . GLN A 1 181 ? 14.740 8.786 0.236 1.00 54.97 181 GLN A N 1
ATOM 1353 C CA . GLN A 1 181 ? 14.951 7.535 -0.486 1.00 54.97 181 GLN A CA 1
ATOM 1354 C C . GLN A 1 181 ? 13.757 6.596 -0.328 1.00 54.97 181 GLN A C 1
ATOM 1356 O O . GLN A 1 181 ? 13.629 5.860 0.653 1.00 54.97 181 GLN A O 1
ATOM 1361 N N . ILE A 1 182 ? 12.921 6.569 -1.366 1.00 56.91 182 ILE A N 1
ATOM 1362 C CA . ILE A 1 182 ? 11.776 5.664 -1.508 1.00 56.91 182 ILE A CA 1
ATOM 1363 C C . ILE A 1 182 ? 12.170 4.209 -1.273 1.00 56.91 182 ILE A C 1
ATOM 1365 O O . ILE A 1 182 ? 11.362 3.476 -0.733 1.00 56.91 182 ILE A O 1
ATOM 1369 N N . ALA A 1 183 ? 13.388 3.766 -1.591 1.00 52.88 183 ALA A N 1
ATOM 1370 C CA . ALA A 1 183 ? 13.802 2.378 -1.363 1.00 52.88 183 ALA A CA 1
ATOM 1371 C C . ALA A 1 183 ? 13.923 2.012 0.133 1.00 52.88 183 ALA A C 1
ATOM 1373 O O . ALA A 1 183 ? 13.380 0.991 0.560 1.00 52.88 183 ALA A O 1
ATOM 1374 N N . ALA A 1 184 ? 14.583 2.854 0.937 1.00 51.62 184 ALA A N 1
ATOM 1375 C CA . ALA A 1 184 ? 14.723 2.647 2.382 1.00 51.62 184 ALA A CA 1
ATOM 1376 C C . ALA A 1 184 ? 13.379 2.836 3.101 1.00 51.62 184 ALA A C 1
ATOM 1378 O O . ALA A 1 184 ? 13.001 2.028 3.951 1.00 51.62 184 ALA A O 1
ATOM 1379 N N . ALA A 1 185 ? 12.621 3.850 2.676 1.00 55.81 185 ALA A N 1
ATOM 1380 C CA . ALA A 1 185 ? 11.237 4.066 3.068 1.00 55.81 185 ALA A CA 1
ATOM 1381 C C . ALA A 1 185 ? 10.368 2.831 2.761 1.00 55.81 185 ALA A C 1
ATOM 1383 O O . ALA A 1 185 ? 9.781 2.252 3.665 1.00 55.81 185 ALA A O 1
ATOM 1384 N N . SER A 1 186 ? 10.339 2.346 1.519 1.00 58.41 186 SER A N 1
ATOM 1385 C CA . SER A 1 186 ? 9.508 1.208 1.091 1.00 58.41 186 SER A CA 1
ATOM 1386 C C . SER A 1 186 ? 9.779 -0.052 1.906 1.00 58.41 186 SER A C 1
ATOM 1388 O O . SER A 1 186 ? 8.836 -0.763 2.246 1.00 58.41 186 SER A O 1
ATOM 1390 N N . LEU A 1 187 ? 11.043 -0.331 2.244 1.00 62.16 187 LEU A N 1
ATOM 1391 C CA . LEU A 1 187 ? 11.427 -1.500 3.037 1.00 62.16 187 LEU A CA 1
ATOM 1392 C C . LEU A 1 187 ? 11.034 -1.363 4.508 1.00 62.16 187 LEU A C 1
ATOM 1394 O O . LEU A 1 187 ? 10.359 -2.243 5.044 1.00 62.16 187 LEU A O 1
ATOM 1398 N N . ALA A 1 188 ? 11.393 -0.248 5.147 1.00 60.91 188 ALA A N 1
ATOM 1399 C CA . ALA A 1 188 ? 11.014 0.016 6.532 1.00 60.91 188 ALA A CA 1
ATOM 1400 C C . ALA A 1 188 ? 9.485 0.098 6.694 1.00 60.91 188 ALA A C 1
ATOM 1402 O O . ALA A 1 188 ? 8.932 -0.373 7.686 1.00 60.91 188 ALA A O 1
ATOM 1403 N N . PHE A 1 189 ? 8.773 0.630 5.702 1.00 64.44 189 PHE A N 1
ATOM 1404 C CA . PHE A 1 189 ? 7.321 0.783 5.746 1.00 64.44 189 PHE A CA 1
ATOM 1405 C C . PHE A 1 189 ? 6.572 -0.496 5.397 1.00 64.44 189 PHE A C 1
ATOM 1407 O O . PHE A 1 189 ? 5.598 -0.803 6.080 1.00 64.44 189 PHE A O 1
ATOM 1414 N N . SER A 1 190 ? 7.046 -1.292 4.433 1.00 66.38 190 SER A N 1
ATOM 1415 C CA . SER A 1 190 ? 6.517 -2.648 4.216 1.00 66.38 190 SER A CA 1
ATOM 1416 C C . SER A 1 190 ? 6.674 -3.493 5.478 1.00 66.38 190 SER A C 1
ATOM 1418 O O . SER A 1 190 ? 5.764 -4.238 5.833 1.00 66.38 190 SER A O 1
ATOM 1420 N N . LEU A 1 191 ? 7.780 -3.314 6.211 1.00 67.56 191 LEU A N 1
ATOM 1421 C CA . LEU A 1 191 ? 7.996 -3.942 7.510 1.00 67.56 191 LEU A CA 1
ATOM 1422 C C . LEU A 1 191 ? 6.993 -3.439 8.561 1.00 67.56 191 LEU A C 1
ATOM 1424 O O . LEU A 1 191 ? 6.316 -4.251 9.182 1.00 67.56 191 LEU A O 1
ATOM 1428 N N . VAL A 1 192 ? 6.833 -2.123 8.742 1.00 68.31 192 VAL A N 1
ATOM 1429 C CA . VAL A 1 192 ? 5.862 -1.557 9.706 1.00 68.31 192 VAL A CA 1
ATOM 1430 C C . VAL A 1 192 ? 4.426 -1.973 9.371 1.00 68.31 192 VAL A C 1
ATOM 1432 O O . VAL A 1 192 ? 3.653 -2.331 10.260 1.00 68.31 192 VAL A O 1
ATOM 1435 N N . HIS A 1 193 ? 4.067 -1.991 8.091 1.00 71.81 193 HIS A N 1
ATOM 1436 C CA . HIS A 1 193 ? 2.777 -2.469 7.610 1.00 71.81 193 HIS A CA 1
ATOM 1437 C C . HIS A 1 193 ? 2.582 -3.967 7.880 1.00 71.81 193 HIS A C 1
ATOM 1439 O O . HIS A 1 193 ? 1.540 -4.381 8.397 1.00 71.81 193 HIS A O 1
ATOM 1445 N N . ALA A 1 194 ? 3.604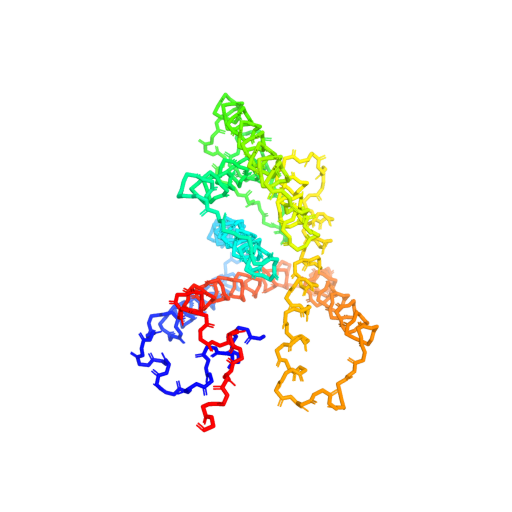 -4.783 7.614 1.00 71.44 194 ALA A N 1
ATOM 1446 C CA . ALA A 1 194 ? 3.594 -6.199 7.953 1.00 71.44 194 ALA A CA 1
ATOM 1447 C C . ALA A 1 194 ? 3.441 -6.413 9.466 1.00 71.44 194 ALA A C 1
ATOM 1449 O O . ALA A 1 194 ? 2.675 -7.283 9.872 1.00 71.44 194 ALA A O 1
ATOM 1450 N N . LEU A 1 195 ? 4.074 -5.586 10.308 1.00 69.19 195 LEU A N 1
ATOM 1451 C CA . LEU A 1 195 ? 3.926 -5.629 11.768 1.00 69.19 195 LEU A CA 1
ATOM 1452 C C . LEU A 1 195 ? 2.499 -5.277 12.226 1.00 69.19 195 LEU A C 1
ATOM 1454 O O . LEU A 1 195 ? 1.977 -5.915 13.142 1.00 69.19 195 LEU A O 1
ATOM 1458 N N . GLN A 1 196 ? 1.825 -4.319 11.576 1.00 70.62 196 GLN A N 1
ATOM 1459 C CA . GLN A 1 196 ? 0.409 -4.023 11.849 1.00 70.62 196 GLN A CA 1
ATOM 1460 C C . GLN A 1 196 ? -0.483 -5.234 11.543 1.00 70.62 196 GLN A C 1
ATOM 1462 O O . GLN A 1 196 ? -1.342 -5.603 12.354 1.00 70.62 196 GLN A O 1
ATOM 1467 N N . TYR A 1 197 ? -0.257 -5.884 10.396 1.00 72.00 197 TYR A N 1
ATOM 1468 C CA . TYR A 1 197 ? -0.937 -7.130 10.049 1.00 72.00 197 TYR A CA 1
ATOM 1469 C C . TYR A 1 197 ? -0.615 -8.239 11.041 1.00 72.00 197 TYR A C 1
ATOM 1471 O O . TYR A 1 197 ? -1.524 -8.952 11.459 1.00 72.00 197 TYR A O 1
ATOM 1479 N N . LEU A 1 198 ? 0.642 -8.356 11.458 1.00 72.81 198 LEU A N 1
ATOM 1480 C CA . LEU A 1 198 ? 1.099 -9.356 12.409 1.00 72.81 198 LEU A CA 1
ATOM 1481 C C . LEU A 1 198 ? 0.372 -9.243 13.741 1.00 72.81 198 LEU A C 1
ATOM 1483 O O . LEU A 1 198 ? -0.120 -10.244 14.245 1.00 72.81 198 LEU A O 1
ATOM 1487 N N . ALA A 1 199 ? 0.239 -8.030 14.282 1.00 70.38 199 ALA A N 1
ATOM 1488 C CA . ALA A 1 199 ? -0.471 -7.798 15.535 1.00 70.38 199 ALA A CA 1
ATOM 1489 C C . ALA A 1 199 ? -1.950 -8.212 15.434 1.00 70.38 199 ALA A C 1
ATOM 1491 O O . ALA A 1 199 ? -2.492 -8.842 16.348 1.00 70.38 199 ALA A O 1
ATOM 1492 N N . CYS A 1 200 ? -2.597 -7.910 14.303 1.00 71.12 200 CYS A N 1
ATOM 1493 C CA . CYS A 1 200 ? -3.973 -8.331 14.043 1.00 71.12 200 CYS A CA 1
ATOM 1494 C C . CYS A 1 200 ? -4.077 -9.855 13.876 1.00 71.12 200 CYS A C 1
ATOM 1496 O O . CYS A 1 200 ? -4.950 -10.476 14.479 1.00 71.12 200 CYS A O 1
ATOM 1498 N N . CYS A 1 201 ? -3.173 -10.464 13.106 1.00 72.94 201 CYS A N 1
ATOM 1499 C CA . CYS A 1 201 ? -3.134 -11.904 12.853 1.00 72.94 201 CYS A CA 1
ATOM 1500 C C . CYS A 1 201 ? -2.870 -12.684 14.137 1.00 72.94 201 CYS A C 1
ATOM 1502 O O . CYS A 1 201 ? -3.624 -13.597 14.452 1.00 72.94 201 CYS A O 1
ATOM 1504 N N . TYR A 1 202 ? -1.861 -12.279 14.908 1.00 75.81 202 TYR A N 1
ATOM 1505 C CA . TYR A 1 202 ? -1.548 -12.847 16.213 1.00 75.81 202 TYR A CA 1
ATOM 1506 C C . TYR A 1 202 ? -2.780 -12.850 17.112 1.00 75.81 202 TYR A C 1
ATOM 1508 O O . TYR A 1 202 ? -3.104 -13.868 17.711 1.00 75.81 202 TYR A O 1
ATOM 1516 N N . ARG A 1 203 ? -3.525 -11.739 17.163 1.00 72.81 203 ARG A N 1
ATOM 1517 C CA . ARG A 1 203 ? -4.743 -11.655 17.974 1.00 72.81 203 ARG A CA 1
ATOM 1518 C C . ARG A 1 203 ? -5.867 -12.555 17.456 1.00 72.81 203 ARG A C 1
ATOM 1520 O O . ARG A 1 203 ? -6.548 -13.176 18.265 1.00 72.81 203 ARG A O 1
ATOM 1527 N N . VAL A 1 204 ? -6.061 -12.639 16.140 1.00 73.88 204 VAL A N 1
ATOM 1528 C CA . VAL A 1 204 ? -7.057 -13.537 15.527 1.00 73.88 204 VAL A CA 1
ATOM 1529 C C . VAL A 1 204 ? -6.729 -14.994 15.829 1.00 73.88 204 VAL A C 1
ATOM 1531 O O . VAL A 1 204 ? -7.597 -15.725 16.300 1.00 73.88 204 VAL A O 1
ATOM 1534 N N . GLU A 1 205 ? -5.487 -15.410 15.602 1.00 75.06 205 GLU A N 1
ATOM 1535 C CA . GLU A 1 205 ? -5.059 -16.780 15.870 1.00 75.06 205 GLU A CA 1
ATOM 1536 C C . GLU A 1 205 ? -5.117 -17.074 17.375 1.00 75.06 205 GLU A C 1
ATOM 1538 O O . GLU A 1 205 ? -5.642 -18.113 17.760 1.00 75.06 205 GLU A O 1
ATOM 1543 N N . ARG A 1 206 ? -4.722 -16.127 18.242 1.00 76.19 206 ARG A N 1
ATOM 1544 C CA . ARG A 1 206 ? -4.813 -16.278 19.708 1.00 76.19 206 ARG A CA 1
ATOM 1545 C C . ARG A 1 206 ? -6.239 -16.491 20.178 1.00 76.19 206 ARG A C 1
ATOM 1547 O O . ARG A 1 206 ? -6.475 -17.361 21.007 1.00 76.19 206 ARG A O 1
ATOM 1554 N N . ASN A 1 207 ? -7.183 -15.738 19.625 1.00 74.31 207 ASN A N 1
ATOM 1555 C CA . ASN A 1 207 ? -8.596 -15.918 19.934 1.00 74.31 207 ASN A CA 1
ATOM 1556 C C . ASN A 1 207 ? -9.133 -17.264 19.416 1.00 74.31 207 ASN A C 1
ATOM 1558 O O . ASN A 1 207 ? -9.986 -17.857 20.065 1.00 74.31 207 ASN A O 1
ATOM 1562 N N . ARG A 1 208 ? -8.648 -17.752 18.266 1.00 74.50 208 ARG A N 1
ATOM 1563 C CA . ARG A 1 208 ? -9.048 -19.055 17.703 1.00 74.50 208 ARG A CA 1
ATOM 1564 C C . ARG A 1 208 ? -8.498 -20.238 18.493 1.00 74.50 208 ARG A C 1
ATOM 1566 O O . ARG A 1 208 ? -9.201 -21.227 18.643 1.00 74.50 208 ARG A O 1
ATOM 1573 N N . ALA A 1 209 ? -7.269 -20.132 18.987 1.00 76.31 209 ALA A N 1
ATOM 1574 C CA . ALA A 1 209 ? -6.591 -21.189 19.734 1.00 76.31 209 ALA A CA 1
ATOM 1575 C C . ALA A 1 209 ? -6.956 -21.219 21.231 1.00 76.31 209 ALA A C 1
ATOM 1577 O O . ALA A 1 209 ? -6.321 -21.932 21.997 1.00 76.31 209 ALA A O 1
ATOM 1578 N N . GLY A 1 210 ? -7.912 -20.400 21.688 1.00 76.69 210 GLY A N 1
ATOM 1579 C CA . GLY A 1 210 ? -8.244 -20.304 23.116 1.00 76.69 210 GLY A CA 1
ATOM 1580 C C . GLY A 1 210 ? -7.120 -19.722 23.987 1.00 76.69 210 GLY A C 1
ATOM 1581 O O . GLY A 1 210 ? -7.194 -19.781 25.206 1.00 76.69 210 GLY A O 1
ATOM 1582 N N . GLY A 1 211 ? -6.089 -19.126 23.380 1.00 66.69 211 GLY A N 1
ATOM 1583 C CA . GLY A 1 211 ? -4.958 -18.515 24.077 1.00 66.69 211 GLY A CA 1
ATOM 1584 C C . GLY A 1 211 ? -3.780 -19.441 24.391 1.00 66.69 211 GLY A C 1
ATOM 1585 O O . GLY A 1 211 ? -2.722 -18.914 24.734 1.00 66.69 211 GLY A O 1
ATOM 1586 N N . GLU A 1 212 ? -3.913 -20.759 24.229 1.00 72.06 212 GLU A N 1
ATOM 1587 C CA . GLU A 1 212 ? -2.841 -21.726 24.497 1.00 72.06 212 GLU A CA 1
ATOM 1588 C C . GLU A 1 212 ? -1.989 -22.003 23.244 1.00 72.06 212 GLU A C 1
ATOM 1590 O O . GLU A 1 212 ? -2.476 -21.991 22.114 1.00 72.06 212 GLU A O 1
ATOM 1595 N N . GLY A 1 213 ? -0.682 -22.215 23.433 1.00 69.12 213 GLY A N 1
ATOM 1596 C CA . GLY A 1 213 ? 0.223 -22.700 22.381 1.00 69.12 213 GLY A CA 1
ATOM 1597 C C . GLY A 1 213 ? 0.667 -21.695 21.308 1.00 69.12 213 GLY A C 1
ATOM 1598 O O . GLY A 1 213 ? 1.358 -22.093 20.371 1.00 69.12 213 GLY A O 1
ATOM 1599 N N . ILE A 1 214 ? 0.322 -20.403 21.407 1.00 71.81 214 ILE A N 1
ATOM 1600 C CA . ILE A 1 214 ? 0.768 -19.415 20.407 1.00 71.81 214 ILE A CA 1
ATOM 1601 C C . ILE A 1 214 ? 2.146 -18.847 20.770 1.00 71.81 214 ILE A C 1
ATOM 1603 O O . ILE A 1 214 ? 2.317 -18.353 21.887 1.00 71.81 214 ILE A O 1
ATOM 1607 N N . PRO A 1 215 ? 3.108 -18.828 19.824 1.00 75.12 215 PRO A N 1
ATOM 1608 C CA . PRO A 1 215 ? 4.397 -18.178 20.023 1.00 75.12 215 PRO A CA 1
ATOM 1609 C C . PRO A 1 215 ? 4.253 -16.719 20.468 1.00 75.12 215 PRO A C 1
ATOM 1611 O O . PRO A 1 215 ? 3.388 -15.989 19.978 1.00 75.12 215 PRO A O 1
ATOM 1614 N N . GLY A 1 216 ? 5.125 -16.280 21.375 1.00 78.81 216 GLY A N 1
ATOM 1615 C CA . GLY A 1 216 ? 5.123 -14.908 21.876 1.00 78.81 216 GLY A CA 1
ATOM 1616 C C . GLY A 1 216 ? 5.387 -13.867 20.780 1.00 78.81 216 GLY A C 1
ATOM 1617 O O . GLY A 1 216 ? 5.879 -14.174 19.693 1.00 78.81 216 GLY A O 1
ATOM 1618 N N . LEU A 1 217 ? 5.103 -12.597 21.089 1.00 73.81 217 LEU A N 1
ATOM 1619 C CA . LEU A 1 217 ? 5.299 -11.464 20.170 1.00 73.81 217 LEU A CA 1
ATOM 1620 C C . LEU A 1 217 ? 6.734 -11.395 19.616 1.00 73.81 217 LEU A C 1
ATOM 1622 O O . LEU A 1 217 ? 6.934 -11.043 18.458 1.00 73.81 217 LEU A O 1
ATOM 1626 N N . VAL A 1 218 ? 7.719 -11.769 20.436 1.00 79.88 218 VAL A N 1
ATOM 1627 C CA . VAL A 1 218 ? 9.140 -11.813 20.068 1.00 79.88 218 VAL A CA 1
ATOM 1628 C C . VAL A 1 218 ? 9.395 -12.816 18.941 1.00 79.88 218 VAL A C 1
ATOM 1630 O O . VAL A 1 218 ? 10.049 -12.480 17.960 1.00 79.88 218 VAL A O 1
ATOM 1633 N N . THR A 1 219 ? 8.831 -14.024 19.021 1.00 81.81 219 THR A N 1
ATOM 1634 C CA . THR A 1 219 ? 8.956 -15.030 17.955 1.00 81.81 219 THR A CA 1
ATOM 1635 C C . THR A 1 219 ? 8.344 -14.526 16.654 1.00 81.81 219 THR A C 1
ATOM 1637 O O . THR A 1 219 ? 8.951 -14.641 15.594 1.00 81.81 219 THR A O 1
ATOM 1640 N N . TRP A 1 220 ? 7.167 -13.906 16.734 1.00 76.75 220 TRP A N 1
ATOM 1641 C CA . TRP A 1 220 ? 6.519 -13.299 15.575 1.00 76.75 220 TRP A CA 1
ATOM 1642 C C . TRP A 1 220 ? 7.351 -12.168 14.964 1.00 76.75 220 TRP A C 1
ATOM 1644 O O . TRP A 1 220 ? 7.480 -12.097 13.742 1.00 76.75 220 TRP A O 1
ATOM 1654 N N . PHE A 1 221 ? 7.960 -11.324 15.797 1.00 78.56 221 PHE A N 1
ATOM 1655 C CA . PHE A 1 221 ? 8.885 -10.292 15.345 1.00 78.56 221 PHE A CA 1
ATOM 1656 C C . PHE A 1 221 ? 10.073 -10.899 14.584 1.00 78.56 221 PHE A C 1
ATOM 1658 O O . PHE A 1 221 ? 10.350 -10.467 13.467 1.00 78.56 221 PHE A O 1
ATOM 1665 N N . TYR A 1 222 ? 10.711 -11.947 15.121 1.00 82.38 222 TYR A N 1
ATOM 1666 C CA . TYR A 1 222 ? 11.793 -12.654 14.427 1.00 82.38 222 TYR A CA 1
ATOM 1667 C C . TYR A 1 222 ? 11.351 -13.224 13.080 1.00 82.38 222 TYR A C 1
ATOM 1669 O O . TYR A 1 222 ? 12.043 -13.025 12.085 1.00 82.38 222 TYR A O 1
ATOM 1677 N N . VAL A 1 223 ? 10.186 -13.876 13.020 1.00 82.25 223 VAL A N 1
ATOM 1678 C CA . VAL A 1 223 ? 9.632 -14.409 11.764 1.00 82.25 223 VAL A CA 1
ATOM 1679 C C . VAL A 1 223 ? 9.478 -13.302 10.722 1.00 82.25 223 VAL A C 1
ATOM 1681 O O . VAL A 1 223 ? 9.854 -13.494 9.568 1.00 82.25 223 VAL A O 1
ATOM 1684 N N . VAL A 1 224 ? 8.971 -12.132 11.116 1.00 79.75 224 VAL A N 1
ATOM 1685 C CA . VAL A 1 224 ? 8.784 -11.003 10.196 1.00 79.75 224 VAL A CA 1
ATOM 1686 C C . VAL A 1 224 ? 10.110 -10.408 9.739 1.00 79.75 224 VAL A C 1
ATOM 1688 O O . VAL A 1 224 ? 10.263 -10.144 8.549 1.00 79.75 224 VAL A O 1
ATOM 1691 N N . VAL A 1 225 ? 11.078 -10.231 10.639 1.00 81.56 225 VAL A N 1
ATOM 1692 C CA . VAL A 1 225 ? 12.409 -9.723 10.274 1.00 81.56 225 VAL A CA 1
ATOM 1693 C C . VAL A 1 225 ? 13.113 -10.687 9.319 1.00 81.56 225 VAL A C 1
ATOM 1695 O O . VAL A 1 225 ? 13.603 -10.260 8.278 1.00 81.56 225 VAL A O 1
ATOM 1698 N N . VAL A 1 226 ? 13.107 -11.990 9.615 1.00 85.50 226 VAL A N 1
ATOM 1699 C CA . VAL A 1 226 ? 13.703 -13.012 8.741 1.00 85.50 226 VAL A CA 1
ATOM 1700 C C . VAL A 1 226 ? 13.004 -13.040 7.383 1.00 85.50 226 VAL A C 1
ATOM 1702 O O . VAL A 1 226 ? 13.679 -13.016 6.356 1.00 85.50 226 VAL A O 1
ATOM 1705 N N . ALA A 1 227 ? 11.669 -13.024 7.351 1.00 83.12 227 ALA A N 1
ATOM 1706 C CA . ALA A 1 227 ? 10.912 -12.982 6.102 1.00 83.12 227 ALA A CA 1
ATOM 1707 C C . ALA A 1 227 ? 11.210 -11.714 5.285 1.00 83.12 227 ALA A C 1
ATOM 1709 O O . ALA A 1 227 ? 11.339 -11.796 4.066 1.00 83.12 227 ALA A O 1
ATOM 1710 N N . ALA A 1 228 ? 11.365 -10.557 5.937 1.00 80.31 228 ALA A N 1
ATOM 1711 C CA . ALA A 1 228 ? 11.740 -9.312 5.272 1.00 80.31 228 ALA A CA 1
ATOM 1712 C C . ALA A 1 228 ? 13.147 -9.402 4.660 1.00 80.31 228 ALA A C 1
ATOM 1714 O O . ALA A 1 228 ? 13.320 -9.082 3.484 1.00 80.31 228 ALA A O 1
ATOM 1715 N N . CYS A 1 229 ? 14.132 -9.901 5.412 1.00 84.44 229 CYS A N 1
ATOM 1716 C CA . CYS A 1 229 ? 15.493 -10.112 4.915 1.00 84.44 229 CYS A CA 1
ATOM 1717 C C . CYS A 1 229 ? 15.522 -11.085 3.727 1.00 84.44 229 CYS A C 1
ATOM 1719 O O . CYS A 1 229 ? 16.106 -10.773 2.689 1.00 84.44 229 CYS A O 1
ATOM 1721 N N . LEU A 1 230 ? 14.846 -12.233 3.839 1.00 85.88 230 LEU A N 1
ATOM 1722 C CA . LEU A 1 230 ? 14.736 -13.204 2.748 1.00 85.88 230 LEU A CA 1
ATOM 1723 C C . LEU A 1 230 ? 14.021 -12.616 1.529 1.00 85.88 230 LEU A C 1
ATOM 1725 O O . LEU A 1 230 ? 14.442 -12.859 0.402 1.00 85.88 230 LEU A O 1
ATOM 1729 N N . GLY A 1 231 ? 12.989 -11.798 1.740 1.00 81.44 231 GLY A N 1
ATOM 1730 C CA . GLY A 1 231 ? 12.305 -11.074 0.674 1.00 81.44 231 GLY A CA 1
ATOM 1731 C C . GLY A 1 231 ? 13.243 -10.138 -0.088 1.00 81.44 231 GLY A C 1
ATOM 1732 O O . GLY A 1 231 ? 13.232 -10.145 -1.317 1.00 81.44 231 GLY A O 1
ATOM 1733 N N . ILE A 1 232 ? 14.099 -9.381 0.608 1.00 83.00 232 ILE A N 1
ATOM 1734 C CA . ILE A 1 232 ? 15.101 -8.501 -0.024 1.00 83.00 232 ILE A CA 1
ATOM 1735 C C . ILE A 1 232 ? 16.081 -9.317 -0.867 1.00 83.00 232 ILE A C 1
ATOM 1737 O O . ILE A 1 232 ? 16.348 -8.973 -2.022 1.00 83.00 232 ILE A O 1
ATOM 1741 N N . VAL A 1 233 ? 16.605 -10.407 -0.304 1.00 86.25 233 VAL A N 1
ATOM 1742 C CA . VAL A 1 233 ? 17.539 -11.287 -1.012 1.00 86.25 233 VAL A CA 1
ATOM 1743 C C . VAL A 1 233 ? 16.871 -11.887 -2.248 1.00 86.25 233 VAL A C 1
ATOM 1745 O O . VAL A 1 233 ? 17.431 -11.794 -3.333 1.00 86.25 233 VAL A O 1
ATOM 1748 N N . ALA A 1 234 ? 15.659 -12.426 -2.124 1.00 84.44 234 ALA A N 1
ATOM 1749 C CA . ALA A 1 234 ? 14.965 -13.094 -3.221 1.00 84.44 234 ALA A CA 1
ATOM 1750 C C . ALA A 1 234 ? 14.517 -12.140 -4.339 1.00 84.44 234 ALA A C 1
ATOM 1752 O O . ALA A 1 234 ? 14.501 -12.534 -5.499 1.00 84.44 234 ALA A O 1
ATOM 1753 N N . THR A 1 235 ? 14.154 -10.896 -4.013 1.00 81.19 235 THR A N 1
ATOM 1754 C CA . THR A 1 235 ? 13.586 -9.953 -4.997 1.00 81.19 235 THR A CA 1
ATOM 1755 C C . THR A 1 235 ? 14.605 -8.991 -5.590 1.00 81.19 235 THR A C 1
ATOM 1757 O O . THR A 1 235 ? 14.405 -8.504 -6.701 1.00 81.19 235 THR A O 1
ATOM 1760 N N . ARG A 1 236 ? 15.710 -8.719 -4.889 1.00 82.00 236 ARG A N 1
ATOM 1761 C CA . ARG A 1 236 ? 16.719 -7.753 -5.340 1.00 82.00 236 ARG A CA 1
ATOM 1762 C C . ARG A 1 236 ? 18.126 -8.330 -5.361 1.00 82.00 236 ARG A C 1
ATOM 1764 O O . ARG A 1 236 ? 18.818 -8.154 -6.356 1.00 82.00 236 ARG A O 1
ATOM 1771 N N . GLY A 1 237 ? 18.538 -9.003 -4.288 1.00 85.25 237 GLY A N 1
ATOM 1772 C CA . GLY A 1 237 ? 19.906 -9.509 -4.144 1.00 85.25 237 GLY A CA 1
ATOM 1773 C C . GLY A 1 237 ? 20.255 -10.579 -5.179 1.00 85.25 237 GLY A C 1
ATOM 1774 O O . GLY A 1 237 ? 21.106 -10.360 -6.036 1.00 85.25 237 GLY A O 1
ATOM 1775 N N . LEU A 1 238 ? 19.562 -11.716 -5.123 1.00 87.31 238 LEU A N 1
ATOM 1776 C CA . LEU A 1 238 ? 19.767 -12.845 -6.026 1.00 87.31 238 LEU A CA 1
ATOM 1777 C C . LEU A 1 238 ? 19.497 -12.469 -7.497 1.00 87.31 238 LEU A C 1
ATOM 1779 O O . LEU A 1 238 ? 20.368 -12.732 -8.319 1.00 87.31 238 LEU A O 1
ATOM 1783 N N . PRO A 1 239 ? 18.3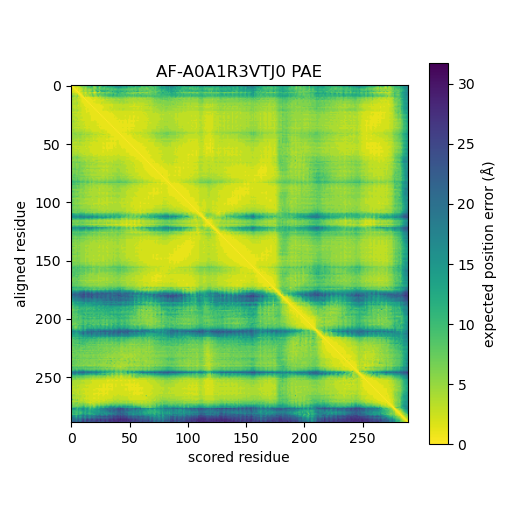85 -11.798 -7.854 1.00 86.12 239 PRO A N 1
ATOM 1784 C CA . PRO A 1 239 ? 18.131 -11.388 -9.236 1.00 86.12 239 PRO A CA 1
ATOM 1785 C C . PRO A 1 239 ? 19.190 -10.427 -9.777 1.00 86.12 239 PRO A C 1
ATOM 1787 O O . PRO A 1 239 ? 19.676 -10.622 -10.883 1.00 86.12 239 PRO A O 1
ATOM 1790 N N . GLY A 1 240 ? 19.612 -9.436 -8.983 1.00 85.38 240 GLY A N 1
ATOM 1791 C CA . GLY A 1 240 ? 20.661 -8.504 -9.395 1.00 85.38 240 GLY A CA 1
ATOM 1792 C C . GLY A 1 240 ? 22.022 -9.179 -9.583 1.00 85.38 240 GLY A C 1
ATOM 1793 O O . GLY A 1 240 ? 22.761 -8.813 -10.492 1.00 85.38 240 GLY A O 1
ATOM 1794 N N . TRP A 1 241 ? 22.348 -10.182 -8.762 1.00 88.62 241 TRP A N 1
ATOM 1795 C CA . TRP A 1 241 ? 23.554 -10.994 -8.947 1.00 88.62 241 TRP A CA 1
ATOM 1796 C C . TRP A 1 241 ? 23.473 -11.869 -10.206 1.00 88.62 241 TRP A C 1
ATOM 1798 O O . TRP A 1 241 ? 24.435 -11.923 -10.973 1.00 88.62 241 TRP A O 1
ATOM 1808 N N . LEU A 1 242 ? 22.325 -12.509 -10.461 1.00 87.62 242 LEU A N 1
ATOM 1809 C CA . LEU A 1 242 ? 22.095 -13.294 -11.679 1.00 87.62 242 LEU A CA 1
ATOM 1810 C C . LEU A 1 242 ? 22.205 -12.422 -12.934 1.00 87.62 242 LEU A C 1
ATOM 1812 O O . LEU A 1 242 ? 22.846 -12.830 -13.893 1.00 87.62 242 LEU A O 1
ATOM 1816 N N . ASP A 1 243 ? 21.671 -11.200 -12.909 1.00 85.06 243 ASP A N 1
ATOM 1817 C CA . ASP A 1 243 ? 21.775 -10.259 -14.033 1.00 85.06 243 ASP A CA 1
ATOM 1818 C C . ASP A 1 243 ? 23.218 -9.863 -14.370 1.00 85.06 243 ASP A C 1
ATOM 1820 O O . ASP A 1 243 ? 23.531 -9.593 -15.527 1.00 85.06 243 ASP A O 1
ATOM 1824 N N . GLN A 1 244 ? 24.103 -9.818 -13.373 1.00 85.12 244 GLN A N 1
ATOM 1825 C CA . GLN A 1 244 ? 25.516 -9.478 -13.567 1.00 85.12 244 GLN A CA 1
ATOM 1826 C C . GLN A 1 244 ? 26.360 -10.673 -14.018 1.00 85.12 244 GLN A C 1
ATOM 1828 O O . GLN A 1 244 ? 27.434 -10.483 -14.584 1.00 85.12 244 GLN A O 1
ATOM 1833 N N . THR A 1 245 ? 25.912 -11.896 -13.726 1.00 86.94 245 THR A N 1
ATOM 1834 C CA . THR A 1 245 ? 26.710 -13.118 -13.910 1.00 86.94 245 THR A CA 1
ATOM 1835 C C . THR A 1 245 ? 26.231 -13.988 -15.065 1.00 86.94 245 THR A C 1
ATOM 1837 O O . THR A 1 245 ? 27.033 -14.724 -15.639 1.00 86.94 245 THR A O 1
ATOM 1840 N N . TRP A 1 246 ? 24.952 -13.921 -15.431 1.00 78.56 246 TRP A N 1
ATOM 1841 C CA . TRP A 1 246 ? 24.367 -14.690 -16.526 1.00 78.56 246 TRP A CA 1
ATOM 1842 C C . TRP A 1 246 ? 24.138 -13.814 -17.758 1.00 78.56 246 TRP A C 1
ATOM 1844 O O . TRP A 1 246 ? 23.757 -12.652 -17.658 1.00 78.56 246 TRP A O 1
ATOM 1854 N N . GLY A 1 247 ? 24.345 -14.389 -18.948 1.00 70.56 247 GLY A N 1
ATOM 1855 C CA . GLY A 1 247 ? 24.261 -13.709 -20.250 1.00 70.56 247 GLY A CA 1
ATOM 1856 C C . GLY A 1 247 ? 22.851 -13.294 -20.693 1.00 70.56 247 GLY A C 1
ATOM 1857 O O . GLY A 1 247 ? 22.592 -13.216 -21.891 1.00 70.56 247 GLY A O 1
ATOM 1858 N N . THR A 1 248 ? 21.938 -13.031 -19.757 1.00 76.38 248 THR A N 1
ATOM 1859 C CA . THR A 1 248 ? 20.557 -12.585 -20.003 1.00 76.38 248 THR A CA 1
ATOM 1860 C C . THR A 1 248 ? 20.282 -11.252 -19.295 1.00 76.38 248 THR A C 1
ATOM 1862 O O . THR A 1 248 ? 19.503 -11.228 -18.338 1.00 76.38 248 THR A O 1
ATOM 1865 N N . PRO A 1 249 ? 20.912 -10.137 -19.719 1.00 80.50 249 PRO A N 1
ATOM 1866 C CA . PRO A 1 249 ? 20.857 -8.881 -18.977 1.00 80.50 249 PRO A CA 1
ATOM 1867 C C . PRO A 1 249 ? 19.422 -8.379 -18.758 1.00 80.50 249 PRO A C 1
ATOM 1869 O O . PRO A 1 249 ? 18.663 -8.190 -19.710 1.00 80.50 249 PRO A O 1
ATOM 1872 N N . GLY A 1 250 ? 19.061 -8.148 -17.495 1.00 82.31 250 GLY A N 1
ATOM 1873 C CA . GLY A 1 250 ? 17.802 -7.540 -17.060 1.00 82.31 250 GLY A CA 1
ATOM 1874 C C . GLY A 1 250 ? 16.617 -8.503 -16.930 1.00 82.31 250 GLY A C 1
ATOM 1875 O O . GLY A 1 250 ? 15.553 -8.084 -16.468 1.00 82.31 250 GLY A O 1
ATOM 1876 N N . GLN A 1 251 ? 16.751 -9.774 -17.328 1.00 86.12 251 GLN A N 1
ATOM 1877 C CA . GLN A 1 251 ? 15.652 -10.746 -17.251 1.00 86.12 251 GLN A CA 1
ATOM 1878 C C . GLN A 1 251 ? 15.339 -11.162 -15.800 1.00 86.12 251 GLN A C 1
ATOM 1880 O O . GLN A 1 251 ? 14.173 -11.089 -15.405 1.00 86.12 251 GLN A O 1
ATOM 1885 N N . PRO A 1 252 ? 16.326 -11.556 -14.972 1.00 88.75 252 PRO A N 1
ATOM 1886 C CA . PRO A 1 252 ? 16.154 -11.710 -13.531 1.00 88.75 252 PRO A CA 1
ATOM 1887 C C . PRO A 1 252 ? 15.468 -10.528 -12.824 1.00 88.75 252 PRO A C 1
ATOM 1889 O O . PRO A 1 252 ? 14.504 -10.746 -12.084 1.00 88.75 252 PRO A O 1
ATOM 1892 N N . LEU A 1 253 ? 15.898 -9.278 -13.044 1.00 87.94 253 LEU A N 1
ATOM 1893 C CA . LEU A 1 253 ? 15.231 -8.116 -12.437 1.00 87.94 253 LEU A CA 1
ATOM 1894 C C . LEU A 1 253 ? 13.802 -7.913 -12.961 1.00 87.94 253 LEU A C 1
ATOM 1896 O O . LEU A 1 253 ? 12.910 -7.590 -12.169 1.00 87.94 253 LEU A O 1
ATOM 1900 N N . LEU A 1 254 ? 13.552 -8.161 -14.252 1.00 92.44 254 LEU A N 1
ATOM 1901 C CA . LEU A 1 254 ? 12.199 -8.158 -14.815 1.00 92.44 254 LEU A CA 1
ATOM 1902 C C . LEU A 1 254 ? 11.311 -9.210 -14.137 1.00 92.44 254 LEU A C 1
ATOM 1904 O O . LEU A 1 254 ? 10.178 -8.898 -13.776 1.00 92.44 254 LEU A O 1
ATOM 1908 N N . PHE A 1 255 ? 11.808 -10.428 -13.903 1.00 91.94 255 PHE A N 1
ATOM 1909 C CA . PHE A 1 255 ? 11.060 -11.459 -13.178 1.00 91.94 255 PHE A CA 1
ATOM 1910 C C . PHE A 1 255 ? 10.641 -10.968 -11.788 1.00 91.94 255 PHE A C 1
ATOM 1912 O O . PHE A 1 255 ? 9.468 -11.073 -11.425 1.00 91.94 255 PHE A O 1
ATOM 1919 N N . SER A 1 256 ? 11.561 -10.361 -11.036 1.00 90.38 256 SER A N 1
ATOM 1920 C CA . SER A 1 256 ? 11.241 -9.770 -9.734 1.00 90.38 256 SER A CA 1
ATOM 1921 C C . SER A 1 256 ? 10.210 -8.655 -9.821 1.00 90.38 256 SER A C 1
ATOM 1923 O O . SER A 1 256 ? 9.311 -8.592 -8.982 1.00 90.38 256 SER A O 1
ATOM 1925 N N . ALA A 1 257 ? 10.308 -7.789 -10.830 1.00 91.25 257 ALA A N 1
ATOM 1926 C CA . ALA A 1 257 ? 9.345 -6.720 -11.055 1.00 91.25 257 ALA A CA 1
ATOM 1927 C C . ALA A 1 257 ? 7.946 -7.274 -11.369 1.00 91.25 257 ALA A C 1
ATOM 1929 O O . ALA A 1 257 ? 6.959 -6.825 -10.785 1.00 91.25 257 ALA A O 1
ATOM 1930 N N . LEU A 1 258 ? 7.848 -8.294 -12.225 1.00 95.12 258 LEU A N 1
ATOM 1931 C CA . LEU A 1 258 ? 6.583 -8.944 -12.572 1.00 95.12 258 LEU A CA 1
ATOM 1932 C C . LEU A 1 258 ? 5.994 -9.721 -11.393 1.00 95.12 258 LEU A C 1
ATOM 1934 O O . LEU A 1 258 ? 4.789 -9.646 -11.162 1.00 95.12 258 LEU A O 1
ATOM 1938 N N . ALA A 1 259 ? 6.824 -10.407 -10.604 1.00 91.88 259 ALA A N 1
ATOM 1939 C CA . ALA A 1 259 ? 6.393 -11.060 -9.373 1.00 91.88 259 ALA A CA 1
ATOM 1940 C C . ALA A 1 259 ? 5.871 -10.032 -8.357 1.00 91.88 259 ALA A C 1
ATOM 1942 O O . ALA A 1 259 ? 4.803 -10.222 -7.774 1.00 91.88 259 ALA A O 1
ATOM 1943 N N . PHE A 1 260 ? 6.578 -8.911 -8.187 1.00 90.06 260 PHE A N 1
ATOM 1944 C CA . PHE A 1 260 ? 6.143 -7.795 -7.350 1.00 90.06 260 PHE A CA 1
ATOM 1945 C C . PHE A 1 260 ? 4.789 -7.236 -7.807 1.00 90.06 260 PHE A C 1
ATOM 1947 O O . PHE A 1 260 ? 3.883 -7.089 -6.982 1.00 90.06 260 PHE A O 1
ATOM 1954 N N . VAL A 1 261 ? 4.619 -6.985 -9.109 1.00 93.56 261 VAL A N 1
ATOM 1955 C CA . VAL A 1 261 ? 3.351 -6.538 -9.707 1.00 93.56 261 VAL A CA 1
ATOM 1956 C C . VAL A 1 261 ? 2.237 -7.539 -9.449 1.00 93.56 261 VAL A C 1
ATOM 1958 O O . VAL A 1 261 ? 1.185 -7.167 -8.922 1.00 93.56 261 VAL A O 1
ATOM 1961 N N . TYR A 1 262 ? 2.477 -8.805 -9.791 1.00 95.25 262 TYR A N 1
ATOM 1962 C CA . TYR A 1 262 ? 1.492 -9.863 -9.663 1.00 95.25 262 TYR A CA 1
ATOM 1963 C C . TYR A 1 262 ? 1.008 -9.968 -8.222 1.00 95.25 262 TYR A C 1
ATOM 1965 O O . TYR A 1 262 ? -0.187 -9.825 -7.968 1.00 95.25 262 TYR A O 1
ATOM 1973 N N . LEU A 1 263 ? 1.931 -10.141 -7.272 1.00 90.81 263 LEU A N 1
ATOM 1974 C CA . LEU A 1 263 ? 1.613 -10.353 -5.862 1.00 90.81 263 LEU A CA 1
ATOM 1975 C C . LEU A 1 263 ? 0.874 -9.164 -5.244 1.00 90.81 263 LEU A C 1
ATOM 1977 O O . LEU A 1 263 ? -0.086 -9.377 -4.506 1.00 90.81 263 LEU A O 1
ATOM 1981 N N . ASN A 1 264 ? 1.283 -7.927 -5.541 1.00 90.44 264 ASN A N 1
ATOM 1982 C CA . ASN A 1 264 ? 0.673 -6.751 -4.921 1.00 90.44 264 ASN A CA 1
ATOM 1983 C C . ASN A 1 264 ? -0.700 -6.422 -5.511 1.00 90.44 264 ASN A C 1
ATOM 1985 O O . ASN A 1 264 ? -1.652 -6.239 -4.753 1.00 90.44 264 ASN A O 1
ATOM 1989 N N . LEU A 1 265 ? -0.852 -6.396 -6.839 1.00 93.44 265 LEU A N 1
ATOM 1990 C CA . LEU A 1 265 ? -2.148 -6.068 -7.444 1.00 93.44 265 LEU A CA 1
ATOM 1991 C C . LEU A 1 265 ? -3.208 -7.126 -7.112 1.00 93.44 265 LEU A C 1
ATOM 1993 O O . LEU A 1 265 ? -4.336 -6.778 -6.758 1.00 93.44 265 LEU A O 1
ATOM 1997 N N . THR A 1 266 ? -2.847 -8.414 -7.159 1.00 92.88 266 THR A N 1
ATOM 1998 C CA . THR A 1 266 ? -3.754 -9.494 -6.731 1.00 92.88 266 THR A CA 1
ATOM 1999 C C . THR A 1 266 ? -4.095 -9.392 -5.249 1.00 92.88 266 THR A C 1
ATOM 2001 O O . THR A 1 266 ? -5.263 -9.550 -4.882 1.00 92.88 266 THR A O 1
ATOM 2004 N N . HIS A 1 267 ? -3.118 -9.068 -4.397 1.00 89.06 267 HIS A N 1
ATOM 2005 C CA . HIS A 1 267 ? -3.346 -8.854 -2.973 1.00 89.06 267 HIS A CA 1
ATOM 2006 C C . HIS A 1 267 ? -4.336 -7.715 -2.718 1.00 89.06 267 HIS A C 1
ATOM 2008 O O . HIS A 1 267 ? -5.288 -7.926 -1.972 1.00 89.06 267 HIS A O 1
ATOM 2014 N N . TYR A 1 268 ? -4.186 -6.550 -3.353 1.00 88.62 268 TYR A N 1
ATOM 2015 C CA . TYR A 1 268 ? -5.080 -5.408 -3.116 1.00 88.62 268 TYR A CA 1
ATOM 2016 C C . TYR A 1 268 ? -6.510 -5.662 -3.595 1.00 88.62 268 TYR A C 1
ATOM 2018 O O . TYR A 1 268 ? -7.471 -5.274 -2.924 1.00 88.62 268 TYR A O 1
ATOM 2026 N N . VAL A 1 269 ? -6.675 -6.352 -4.726 1.00 90.69 269 VAL A N 1
ATOM 2027 C CA . VAL A 1 269 ? -7.998 -6.759 -5.220 1.00 90.69 269 VAL A CA 1
ATOM 2028 C C . VAL A 1 269 ? -8.646 -7.778 -4.279 1.00 90.69 269 VAL A C 1
ATOM 2030 O O . VAL A 1 269 ? -9.826 -7.648 -3.946 1.00 90.69 269 VAL A O 1
ATOM 2033 N N . THR A 1 270 ? -7.865 -8.741 -3.787 1.00 87.06 270 THR A N 1
ATOM 2034 C CA . THR A 1 270 ? -8.306 -9.732 -2.795 1.00 87.06 270 THR A CA 1
ATOM 2035 C C . THR A 1 270 ? -8.707 -9.055 -1.480 1.00 87.06 270 THR A C 1
ATOM 2037 O O . THR A 1 270 ? -9.785 -9.299 -0.942 1.00 87.06 270 THR A O 1
ATOM 2040 N N . ASP A 1 271 ? -7.896 -8.125 -0.987 1.00 82.94 271 ASP A N 1
ATOM 2041 C CA . ASP A 1 271 ? -8.172 -7.371 0.233 1.00 82.94 271 ASP A CA 1
ATOM 2042 C C . ASP A 1 271 ? -9.435 -6.520 0.110 1.00 82.94 271 ASP A C 1
ATOM 2044 O O . ASP A 1 271 ? -10.227 -6.439 1.052 1.00 82.94 271 ASP A O 1
ATOM 2048 N N . ALA A 1 272 ? -9.682 -5.915 -1.055 1.00 83.50 272 ALA A N 1
ATOM 2049 C CA . ALA A 1 272 ? -10.890 -5.132 -1.287 1.00 83.50 272 ALA A CA 1
ATOM 2050 C C . ALA A 1 272 ? -12.179 -5.952 -1.091 1.00 83.50 272 ALA A C 1
ATOM 2052 O O . ALA A 1 272 ? -13.206 -5.371 -0.728 1.00 83.50 272 ALA A O 1
ATOM 2053 N N . VAL A 1 273 ? -12.126 -7.273 -1.291 1.00 82.31 273 VAL A N 1
ATOM 2054 C CA . VAL A 1 273 ? -13.223 -8.202 -0.989 1.00 82.31 273 VAL A CA 1
ATOM 2055 C C . VAL A 1 273 ? -13.359 -8.422 0.517 1.00 82.31 273 VAL A C 1
ATOM 2057 O O . VAL A 1 273 ? -14.447 -8.230 1.062 1.00 82.31 273 VAL A O 1
ATOM 2060 N N . ILE A 1 274 ? -12.260 -8.743 1.210 1.00 71.38 274 ILE A N 1
ATOM 2061 C CA . ILE A 1 274 ? -12.258 -8.998 2.663 1.00 71.38 274 ILE A CA 1
ATOM 2062 C C . ILE A 1 274 ? -12.782 -7.781 3.428 1.00 71.38 274 ILE A C 1
ATOM 2064 O O . ILE A 1 274 ? -13.645 -7.892 4.295 1.00 71.38 274 ILE A O 1
ATOM 2068 N N . TRP A 1 275 ? -12.299 -6.585 3.092 1.00 65.50 275 TRP A N 1
ATOM 2069 C CA . TRP A 1 275 ? -12.694 -5.368 3.799 1.00 65.50 275 TRP A CA 1
ATOM 2070 C C . TRP A 1 275 ? -14.152 -4.961 3.532 1.00 65.50 275 TRP A C 1
ATOM 2072 O O . TRP A 1 275 ? -14.722 -4.203 4.316 1.00 65.50 275 TRP A O 1
ATOM 2082 N N . LYS A 1 276 ? -14.784 -5.478 2.467 1.00 67.06 276 LYS A N 1
ATOM 2083 C CA . LYS A 1 276 ? -16.224 -5.308 2.212 1.00 67.06 276 LYS A CA 1
ATOM 2084 C C . LYS A 1 276 ? -17.093 -6.302 2.991 1.00 67.06 276 LYS A C 1
ATOM 2086 O O . LYS A 1 276 ? -18.273 -6.025 3.181 1.00 67.06 276 LYS A O 1
ATOM 2091 N N . SER A 1 277 ? -16.548 -7.405 3.514 1.00 58.59 277 SER A N 1
ATOM 2092 C CA . SER A 1 277 ? -17.324 -8.473 4.171 1.00 58.59 277 SER A CA 1
ATOM 2093 C C . SER A 1 277 ? -17.798 -8.146 5.606 1.00 58.59 277 SER A C 1
ATOM 2095 O O . SER A 1 277 ? -18.061 -9.036 6.413 1.00 58.59 277 SER A O 1
ATOM 2097 N N . SER A 1 278 ? -17.951 -6.861 5.949 1.00 51.47 278 SER A N 1
ATOM 2098 C CA . SER A 1 278 ? -18.540 -6.363 7.211 1.00 51.47 278 SER A CA 1
ATOM 2099 C C . SER A 1 278 ? -17.806 -6.731 8.514 1.00 51.47 278 SER A C 1
ATOM 2101 O O . SER A 1 278 ? -18.356 -6.565 9.605 1.00 51.47 278 SER A O 1
ATOM 2103 N N . GLY A 1 279 ? -16.560 -7.214 8.444 1.00 52.25 279 GLY A N 1
ATOM 2104 C CA . GLY A 1 279 ? -15.750 -7.512 9.633 1.00 52.25 279 GLY A CA 1
ATOM 2105 C C . GLY A 1 279 ? -16.262 -8.683 10.482 1.00 52.25 279 GLY A C 1
ATOM 2106 O O . GLY A 1 279 ? -15.824 -8.838 11.622 1.00 52.25 279 GLY A O 1
ATOM 2107 N N . SER A 1 280 ? -17.151 -9.525 9.943 1.00 55.56 280 SER A N 1
ATOM 2108 C CA . SER A 1 280 ? -17.623 -10.759 10.595 1.00 55.56 280 SER A CA 1
ATOM 2109 C C . SER A 1 280 ? -16.480 -11.714 10.964 1.00 55.56 280 SER A C 1
ATOM 2111 O O . SER A 1 280 ? -16.598 -12.478 11.913 1.00 55.56 280 SER A O 1
ATOM 2113 N N . LEU A 1 281 ? -15.353 -11.625 10.252 1.00 53.56 281 LEU A N 1
ATOM 2114 C CA . LEU A 1 281 ? -14.130 -12.389 10.507 1.00 53.56 281 LEU A CA 1
ATOM 2115 C C . LEU A 1 281 ? -13.268 -11.829 11.654 1.00 53.56 281 LEU A C 1
ATOM 2117 O O . LEU A 1 281 ? -12.427 -12.551 12.182 1.00 53.56 281 LEU A O 1
ATOM 2121 N N . LEU A 1 282 ? -13.438 -10.550 12.013 1.00 50.44 282 LEU A N 1
ATOM 2122 C CA . LEU A 1 282 ? -12.639 -9.852 13.036 1.00 50.44 282 LEU A CA 1
ATOM 2123 C C . LEU A 1 282 ? -13.370 -9.718 14.374 1.00 50.44 282 LEU A C 1
ATOM 2125 O O . LEU A 1 282 ? -12.737 -9.510 15.409 1.00 50.44 282 LEU A O 1
ATOM 2129 N N . LYS A 1 283 ? -14.701 -9.818 14.364 1.00 53.38 283 LYS A N 1
ATOM 2130 C CA . LYS A 1 283 ? -15.491 -9.890 15.589 1.00 53.38 283 LYS A CA 1
ATOM 2131 C C . LYS A 1 283 ? -15.355 -11.305 16.159 1.00 53.38 283 LYS A C 1
ATOM 2133 O O . LYS A 1 283 ? -15.523 -12.262 15.402 1.00 53.38 283 LYS A O 1
ATOM 2138 N N . PRO A 1 284 ? -15.066 -11.468 17.463 1.00 49.53 284 PRO A N 1
ATOM 2139 C CA . PRO A 1 284 ? -15.232 -12.761 18.109 1.00 49.53 284 PRO A CA 1
ATOM 2140 C C . PRO A 1 284 ? -16.633 -13.272 17.775 1.00 49.53 284 PRO A C 1
ATOM 2142 O O . PRO A 1 284 ? -17.598 -12.510 17.896 1.00 49.53 284 PRO A O 1
ATOM 2145 N N . ARG A 1 285 ? -16.759 -14.535 17.348 1.00 46.88 285 ARG A N 1
ATOM 2146 C CA . ARG A 1 285 ? -18.049 -15.213 17.461 1.00 46.88 285 ARG A CA 1
ATOM 2147 C C . ARG A 1 285 ? -18.310 -15.262 18.959 1.00 46.88 285 ARG A C 1
ATOM 2149 O O . ARG A 1 285 ? -17.736 -16.091 19.653 1.00 46.88 285 ARG A O 1
ATOM 2156 N N . LEU A 1 286 ? -19.071 -14.297 19.469 1.00 39.75 286 LEU A N 1
ATOM 2157 C CA . LEU A 1 286 ? -19.710 -14.459 20.760 1.00 39.75 286 LEU A CA 1
ATOM 2158 C C . LEU A 1 286 ? -20.554 -15.709 20.565 1.00 39.75 286 LEU A C 1
ATOM 2160 O O . LEU A 1 286 ? -21.492 -15.690 19.769 1.00 39.75 286 LEU A O 1
ATOM 2164 N N . HIS A 1 287 ? -20.113 -16.817 21.154 1.00 37.22 287 HIS A N 1
ATOM 2165 C CA . HIS A 1 287 ? -20.935 -18.003 21.239 1.00 37.22 287 HIS A CA 1
ATOM 2166 C C . HIS A 1 287 ? -22.242 -17.534 21.874 1.00 37.22 287 HIS A C 1
ATOM 2168 O O . HIS A 1 287 ? -22.252 -17.086 23.019 1.00 37.22 287 HIS A O 1
ATOM 2174 N N . SER A 1 288 ? -23.305 -17.510 21.073 1.00 34.84 288 SER A N 1
ATOM 2175 C CA . SER A 1 288 ? -24.665 -17.516 21.578 1.00 34.84 288 SER A CA 1
ATOM 2176 C C . SER A 1 288 ? -24.764 -18.784 22.413 1.00 34.84 288 SER A C 1
ATOM 2178 O O . SER A 1 288 ? -24.781 -19.879 21.845 1.00 34.84 288 SER A O 1
ATOM 2180 N N . GLY A 1 289 ? -24.649 -18.609 23.730 1.00 36.31 289 GLY A N 1
ATOM 2181 C CA . GLY A 1 289 ? -25.047 -19.621 24.699 1.00 36.31 289 GLY A CA 1
ATOM 2182 C C . GLY A 1 289 ? -26.527 -19.925 24.564 1.00 36.31 289 GLY A C 1
ATOM 2183 O O . GLY A 1 289 ? -27.265 -19.033 24.079 1.00 36.31 289 GLY A O 1
#

Sequence (289 aa):
MSYRLSYADGARALRQHPIALGLFPLVLAVVTVGIAIVAASAGVAAVQSVTSFLISAVFITSGFHFVRQSYGVARIGFSYAKASLQPWENRALRLAVYPIWLVGLRPLLSDQGGIGYLGFEVGPAILNGAVFACLEAAAWIAVASVVAVYLRVWSRGVRPTGLMVAPYAVIVVWMIAPIGQIAAASLAFSLVHALQYLACCYRVERNRAGGEGIPGLVTWFYVVVVAACLGIVATRGLPGWLDQTWGTPGQPLLFSALAFVYLNLTHYVTDAVIWKSSGSLLKPRLHSG

Secondary structure (DSSP, 8-state):
-HHHHHTTTTHHHHHHSHIIIIIHHHHHHHHHHHHHHHHHHH-GGGGHHHHHHHHHHHHHHHHHHHHHHHHHHHHHHHHHTTPPPPHHHHHHHHHHHHHHHHHHTHHHHBTT--EEETTEEE----B-HHHHHHHHHHHHHHHHHHHHHHHHHHHTT-PPPHHHHHHHHHHHHHHTS--S-HHHHHHHHHHHHHHHHHHHHHHHHHHHTTTSSPPPHHHHHHHHHHHHHHHHIIIIIHHHHHHHHSSSTTHHHHHHHHHHHHHHHHHHHHHHHHTTSTTTTTS------

Radius of gyration: 20.98 Å; Cα contacts (8 Å, |Δi|>4): 276; chains: 1; bounding box: 52×47×57 Å